Protein AF-A0A7W1A0T2-F1 (afdb_monomer_lite)

Radius of gyration: 32.18 Å; chains: 1; bounding box: 60×82×89 Å

Secondary structure (DSSP, 8-state):
---HHHHHHHHHHHHHHHHHSS-SSTT-SHHHHH-SSPPPPPPPTT-SS-HHHHHHHHHHT-SSTTTS-SSHHHHHHHHSPPPP---HHHHHHHHHHHHHHHHHHHHHHT-PPPPPPPPPPPPTT--HHHHHHHHHHHHHHHHHHHHHHHHHHHHHHS-HHHHHHHHHHHHHHHHHHHHHHHHHHHHSPPHHHHHHH------PPPPHHHHHHHHHHH-----HHHHHHHHTSB-TTS-B--EEEEEEEEEE-TTS-EEEEEEES-S-HHHHHHHHHHHHT------SEEEEEEEEEEEETTEEEEEEEEEEEEE---------

Structure (mmCIF, N/CA/C/O backbone):
data_AF-A0A7W1A0T2-F1
#
_entry.id   AF-A0A7W1A0T2-F1
#
loop_
_atom_site.group_PDB
_atom_site.id
_atom_site.type_symbol
_atom_site.label_atom_id
_atom_site.label_alt_id
_atom_site.label_comp_id
_atom_site.label_asym_id
_atom_site.label_entity_id
_atom_site.label_seq_id
_atom_site.pdbx_PDB_ins_code
_atom_site.Cartn_x
_atom_site.Cartn_y
_atom_site.Cartn_z
_atom_site.occupancy
_atom_site.B_iso_or_equiv
_atom_site.auth_seq_id
_atom_site.auth_comp_id
_atom_site.auth_asym_id
_atom_site.auth_atom_id
_atom_site.pdbx_PDB_model_num
ATOM 1 N N . ASP A 1 1 ? 2.985 1.856 -33.221 1.00 39.50 1 ASP A N 1
ATOM 2 C CA . ASP A 1 1 ? 1.978 0.954 -32.636 1.00 39.50 1 ASP A CA 1
ATOM 3 C C . ASP A 1 1 ? 2.525 0.076 -31.531 1.00 39.50 1 ASP A C 1
ATOM 5 O O . ASP A 1 1 ? 3.206 -0.927 -31.764 1.00 39.50 1 ASP A O 1
ATOM 9 N N . ILE A 1 2 ? 2.243 0.524 -30.308 1.00 50.06 2 ILE A N 1
ATOM 10 C CA . ILE A 1 2 ? 2.236 -0.291 -29.095 1.00 50.06 2 ILE A CA 1
ATOM 11 C C . ILE A 1 2 ? 0.914 -1.065 -29.175 1.00 50.06 2 ILE A C 1
ATOM 13 O O . ILE A 1 2 ? -0.151 -0.501 -28.968 1.00 50.06 2 ILE A O 1
ATOM 17 N N . ASP A 1 3 ? 0.992 -2.300 -29.660 1.00 65.81 3 ASP A N 1
ATOM 18 C CA . ASP A 1 3 ? -0.154 -3.164 -29.973 1.00 65.81 3 ASP A CA 1
ATOM 19 C C . ASP A 1 3 ? -0.346 -4.191 -28.840 1.00 65.81 3 ASP A C 1
ATOM 21 O O . ASP A 1 3 ? 0.621 -4.520 -28.154 1.00 65.81 3 ASP A O 1
ATOM 25 N N . ALA A 1 4 ? -1.541 -4.763 -28.677 1.00 72.88 4 ALA A N 1
ATOM 26 C CA . ALA A 1 4 ? -1.884 -5.759 -27.647 1.00 72.88 4 ALA A CA 1
ATOM 27 C C . ALA A 1 4 ? -0.938 -6.984 -27.632 1.00 72.88 4 ALA A C 1
ATOM 29 O O . ALA A 1 4 ? -0.778 -7.679 -26.627 1.00 72.88 4 ALA A O 1
ATOM 30 N N . ARG A 1 5 ? -0.257 -7.241 -28.756 1.00 80.88 5 ARG A N 1
ATOM 31 C CA . ARG A 1 5 ? 0.787 -8.270 -28.891 1.00 80.88 5 ARG A CA 1
ATOM 32 C C . ARG A 1 5 ? 2.086 -7.932 -28.148 1.00 80.88 5 ARG A C 1
ATOM 34 O O . ARG A 1 5 ? 2.871 -8.840 -27.876 1.00 80.88 5 ARG A O 1
ATOM 41 N N . ALA A 1 6 ? 2.360 -6.656 -27.871 1.00 82.12 6 ALA A N 1
ATOM 42 C CA . ALA A 1 6 ? 3.475 -6.215 -27.033 1.00 82.12 6 ALA A CA 1
ATOM 43 C C . ALA A 1 6 ? 3.180 -6.492 -25.552 1.00 82.12 6 ALA A C 1
ATOM 45 O O . ALA A 1 6 ? 4.017 -7.096 -24.886 1.00 82.12 6 ALA A O 1
ATOM 46 N N . ASP A 1 7 ? 1.965 -6.185 -25.090 1.00 86.81 7 ASP A N 1
ATOM 47 C CA . ASP A 1 7 ? 1.514 -6.505 -23.727 1.00 86.81 7 ASP A CA 1
ATOM 48 C C . ASP A 1 7 ? 1.526 -8.013 -23.470 1.00 86.81 7 ASP A C 1
ATOM 50 O O . ASP A 1 7 ? 1.955 -8.472 -22.414 1.00 86.81 7 ASP A O 1
ATOM 54 N N . GLN A 1 8 ? 1.146 -8.807 -24.474 1.00 90.19 8 GLN A N 1
ATOM 55 C CA . GLN A 1 8 ? 1.258 -10.262 -24.425 1.00 90.19 8 GLN A CA 1
ATOM 56 C C . GLN A 1 8 ? 2.684 -10.756 -24.165 1.00 90.19 8 GLN A C 1
ATOM 58 O O . GLN A 1 8 ? 2.873 -11.713 -23.414 1.00 90.19 8 GLN A O 1
ATOM 63 N N . PHE A 1 9 ? 3.679 -10.127 -24.788 1.00 89.56 9 PHE A N 1
ATOM 64 C CA . PHE A 1 9 ? 5.073 -10.507 -24.595 1.00 89.56 9 PHE A CA 1
ATOM 65 C C . PHE A 1 9 ? 5.525 -10.189 -23.172 1.00 89.56 9 PHE A C 1
ATOM 67 O O . PHE A 1 9 ? 6.042 -11.071 -22.494 1.00 89.56 9 PHE A O 1
ATOM 74 N N . SER A 1 10 ? 5.258 -8.969 -22.696 1.00 89.12 10 SER A N 1
ATOM 75 C CA . SER A 1 10 ? 5.584 -8.549 -21.327 1.00 89.12 10 SER A CA 1
ATOM 76 C C . SER A 1 10 ? 4.909 -9.440 -20.279 1.00 89.12 10 SER A C 1
ATOM 78 O O . SER A 1 10 ? 5.547 -9.851 -19.313 1.00 89.12 10 SER A O 1
ATOM 80 N N . PHE A 1 11 ? 3.646 -9.815 -20.506 1.00 91.69 11 PHE A N 1
ATOM 81 C CA . PHE A 1 11 ? 2.925 -10.758 -19.654 1.00 91.69 11 PHE A CA 1
ATOM 82 C C . PHE A 1 11 ? 3.590 -12.142 -19.625 1.00 91.69 11 PHE A C 1
ATOM 84 O O . PHE A 1 11 ? 3.787 -12.704 -18.551 1.00 91.69 11 PHE A O 1
ATOM 91 N N . CYS A 1 12 ? 3.980 -12.689 -20.783 1.00 92.81 12 CYS A N 1
ATOM 92 C CA . CYS A 1 12 ? 4.637 -13.997 -20.838 1.00 92.81 12 CYS A CA 1
ATOM 93 C C . CYS A 1 12 ? 6.039 -13.980 -20.219 1.00 92.81 12 CYS A C 1
ATOM 95 O O . CYS A 1 12 ? 6.441 -14.990 -19.652 1.00 92.81 12 CYS A O 1
ATOM 97 N N . VAL A 1 13 ? 6.762 -12.855 -20.288 1.00 91.56 13 VAL A N 1
ATOM 98 C CA . VAL A 1 13 ? 8.053 -12.686 -19.600 1.00 91.56 13 VAL A CA 1
ATOM 99 C C . VAL A 1 13 ? 7.859 -12.764 -18.088 1.00 91.56 13 VAL A C 1
ATOM 101 O O . VAL A 1 13 ? 8.486 -13.599 -17.439 1.00 91.56 13 VAL A O 1
ATOM 104 N N . ALA A 1 14 ? 6.932 -11.967 -17.548 1.00 91.56 14 ALA A N 1
ATOM 105 C CA . ALA A 1 14 ? 6.634 -11.956 -16.118 1.00 91.56 14 ALA A CA 1
ATOM 106 C C . ALA A 1 14 ? 6.127 -13.321 -15.622 1.00 91.56 14 ALA A C 1
ATOM 108 O O . ALA A 1 14 ? 6.538 -13.799 -14.566 1.00 91.56 14 ALA A O 1
ATOM 109 N N . LEU A 1 15 ? 5.260 -13.982 -16.399 1.00 92.69 15 LEU A N 1
ATOM 110 C CA . LEU A 1 15 ? 4.732 -15.299 -16.047 1.00 92.69 15 LEU A CA 1
ATOM 111 C C . LEU A 1 15 ? 5.806 -16.395 -16.112 1.00 92.69 15 LEU A C 1
ATOM 113 O O . LEU A 1 15 ? 5.817 -17.280 -15.261 1.00 92.69 15 LEU A O 1
ATOM 117 N N . TYR A 1 16 ? 6.715 -16.342 -17.089 1.00 92.19 16 TYR A N 1
ATOM 118 C CA . TYR A 1 16 ? 7.851 -17.262 -17.159 1.00 92.19 16 TYR A CA 1
ATOM 119 C C . TYR A 1 16 ? 8.733 -17.123 -15.912 1.00 92.19 16 TYR A C 1
ATOM 121 O O . TYR A 1 16 ? 9.041 -18.119 -15.261 1.00 92.19 16 TYR A O 1
ATOM 129 N N . GLU A 1 17 ? 9.090 -15.894 -15.540 1.00 90.19 17 GLU A N 1
ATOM 130 C CA . GLU A 1 17 ? 9.929 -15.633 -14.369 1.00 90.19 17 GLU A CA 1
ATOM 131 C C . GLU A 1 17 ? 9.253 -16.085 -13.068 1.00 90.19 17 GLU A C 1
ATOM 133 O O . GLU A 1 17 ? 9.885 -16.743 -12.244 1.00 90.19 17 GLU A O 1
ATOM 138 N N . ALA A 1 18 ? 7.948 -15.844 -12.922 1.00 88.88 18 ALA A N 1
ATOM 139 C CA . ALA A 1 18 ? 7.181 -16.299 -11.765 1.00 88.88 18 ALA A CA 1
ATOM 140 C C . ALA A 1 18 ? 7.114 -17.834 -11.643 1.00 88.88 18 ALA A C 1
ATOM 142 O O . ALA A 1 18 ? 7.103 -18.365 -10.533 1.00 88.88 18 ALA A O 1
ATOM 143 N N . LEU A 1 19 ? 7.053 -18.556 -12.768 1.00 88.75 19 LEU A N 1
ATOM 144 C CA . LEU A 1 19 ? 6.914 -20.016 -12.775 1.00 88.75 19 LEU A CA 1
ATOM 145 C C . LEU A 1 19 ? 8.248 -20.762 -12.692 1.00 88.75 19 LEU A C 1
ATOM 147 O O . LEU A 1 19 ? 8.304 -21.833 -12.086 1.00 88.75 19 LEU A O 1
ATOM 151 N N . TYR A 1 20 ? 9.300 -20.227 -13.309 1.00 87.19 20 TYR A N 1
ATOM 152 C CA . TYR A 1 20 ? 10.593 -20.904 -13.447 1.00 87.19 20 TYR A CA 1
ATOM 153 C C . TYR A 1 20 ? 11.726 -20.223 -12.668 1.00 87.19 20 TYR A C 1
ATOM 155 O O . TYR A 1 20 ? 12.851 -20.722 -12.677 1.00 87.19 20 TYR A O 1
ATOM 163 N N . GLY A 1 21 ? 11.461 -19.092 -12.004 1.00 86.62 21 GLY A N 1
ATOM 164 C CA . GLY A 1 21 ? 12.423 -18.375 -11.158 1.00 86.62 21 GLY A CA 1
ATOM 165 C C . GLY A 1 21 ? 13.624 -17.796 -11.909 1.00 86.62 21 GLY A C 1
ATOM 166 O O . GLY A 1 21 ? 14.628 -17.450 -11.293 1.00 86.62 21 GLY A O 1
ATOM 167 N N . THR A 1 22 ? 13.559 -17.739 -13.240 1.00 85.50 22 THR A N 1
ATOM 168 C CA . THR A 1 22 ? 14.640 -17.274 -14.115 1.00 85.50 22 THR A CA 1
ATOM 169 C C . THR A 1 22 ? 14.066 -16.421 -15.235 1.00 85.50 22 THR A C 1
ATOM 171 O O . THR A 1 22 ? 12.956 -16.666 -15.705 1.00 85.50 22 THR A O 1
ATOM 174 N N . HIS A 1 23 ? 14.818 -15.413 -15.677 1.00 86.94 23 HIS A N 1
ATOM 175 C CA . HIS A 1 23 ? 14.381 -14.551 -16.770 1.00 86.94 23 HIS A CA 1
ATOM 176 C C . HIS A 1 23 ? 14.503 -15.287 -18.122 1.00 86.94 23 HIS A C 1
ATOM 178 O O . HIS A 1 23 ? 15.549 -15.884 -18.388 1.00 86.94 23 HIS A O 1
ATOM 184 N N . PRO A 1 24 ? 13.487 -15.236 -19.008 1.00 86.12 24 PRO A N 1
ATOM 185 C CA . PRO A 1 24 ? 13.491 -15.999 -20.259 1.00 86.12 24 PRO A CA 1
ATOM 186 C C . PRO A 1 24 ? 14.478 -15.481 -21.309 1.00 86.12 24 PRO A C 1
ATOM 188 O O . PRO A 1 24 ? 14.776 -16.198 -22.256 1.00 86.12 24 PRO A O 1
ATOM 191 N N . LEU A 1 25 ? 14.976 -14.247 -21.195 1.00 84.69 25 LEU A N 1
ATOM 192 C CA . LEU A 1 25 ? 15.974 -13.686 -22.115 1.00 84.69 25 LEU A CA 1
ATOM 193 C C . LEU A 1 25 ? 17.329 -13.539 -21.426 1.00 84.69 25 LEU A C 1
ATOM 195 O O . LEU A 1 25 ? 17.406 -13.054 -20.292 1.00 84.69 25 LEU A O 1
ATOM 199 N N . VAL A 1 26 ? 18.394 -13.885 -22.148 1.00 73.00 26 VAL A N 1
ATOM 200 C CA . VAL A 1 26 ? 19.778 -13.719 -21.693 1.00 73.00 26 VAL A CA 1
ATOM 201 C C . VAL A 1 26 ? 20.075 -12.233 -21.478 1.00 73.00 26 VAL A C 1
ATOM 203 O O . VAL A 1 26 ? 19.851 -11.418 -22.364 1.00 73.00 26 VAL A O 1
ATOM 206 N N . GLY A 1 27 ? 20.597 -11.879 -20.302 1.00 67.56 27 GLY A N 1
ATOM 207 C CA . GLY A 1 27 ? 21.071 -10.523 -20.012 1.00 67.56 27 GLY A CA 1
ATOM 208 C C . GLY A 1 27 ? 20.063 -9.569 -19.366 1.00 67.56 27 GLY A C 1
ATOM 209 O O . GLY A 1 27 ? 20.418 -8.404 -19.241 1.00 67.56 27 GLY A O 1
ATOM 210 N N . ASN A 1 28 ? 18.864 -10.033 -18.967 1.00 64.31 28 ASN A N 1
ATOM 211 C CA . ASN A 1 28 ? 17.851 -9.371 -18.104 1.00 64.31 28 ASN A CA 1
ATOM 212 C C . ASN A 1 28 ? 17.780 -7.824 -18.172 1.00 64.31 28 ASN A C 1
ATOM 214 O O . ASN A 1 28 ? 17.695 -7.135 -17.157 1.00 64.31 28 ASN A O 1
ATOM 218 N N . THR A 1 29 ? 17.889 -7.258 -19.371 1.00 62.59 29 THR A N 1
ATOM 219 C CA . THR A 1 29 ? 17.978 -5.812 -19.596 1.00 62.59 29 THR A CA 1
ATOM 220 C C . THR A 1 29 ? 17.058 -5.417 -20.738 1.00 62.59 29 THR A C 1
ATOM 222 O O . THR A 1 29 ? 16.782 -6.204 -21.646 1.00 62.59 29 THR A O 1
ATOM 225 N N . SER A 1 30 ? 16.626 -4.158 -20.741 1.00 60.91 30 SER A N 1
ATOM 226 C CA . SER A 1 30 ? 15.882 -3.560 -21.856 1.00 60.91 30 SER A CA 1
ATOM 227 C C . SER A 1 30 ? 16.618 -3.716 -23.196 1.00 60.91 30 SER A C 1
ATOM 229 O O . SER A 1 30 ? 15.984 -3.903 -24.231 1.00 60.91 30 SER A O 1
ATOM 231 N N . VAL A 1 31 ? 17.955 -3.742 -23.176 1.00 61.41 31 VAL A N 1
ATOM 232 C CA . VAL A 1 31 ? 18.803 -4.005 -24.348 1.00 61.41 31 VAL A CA 1
ATOM 233 C C . VAL A 1 31 ? 18.625 -5.436 -24.870 1.00 61.41 31 VAL A C 1
ATOM 235 O O . VAL A 1 31 ? 18.451 -5.618 -26.074 1.00 61.41 31 VAL A O 1
ATOM 238 N N . ALA A 1 32 ? 18.566 -6.440 -23.990 1.00 62.62 32 ALA A N 1
ATOM 239 C CA . ALA A 1 32 ? 18.297 -7.828 -24.378 1.00 62.62 32 ALA A CA 1
ATOM 240 C C . ALA A 1 32 ? 16.895 -8.019 -24.990 1.00 62.62 32 ALA A C 1
ATOM 242 O O . ALA A 1 32 ? 16.699 -8.863 -25.858 1.00 62.62 32 ALA A O 1
ATOM 243 N N . MET A 1 33 ? 15.912 -7.203 -24.590 1.00 64.25 33 MET A N 1
ATOM 244 C CA . MET A 1 33 ? 14.573 -7.201 -25.202 1.00 64.25 33 MET A CA 1
ATOM 245 C C . MET A 1 33 ? 14.559 -6.541 -26.595 1.00 64.25 33 MET A C 1
ATOM 247 O O . MET A 1 33 ? 13.719 -6.870 -27.448 1.00 64.25 33 MET A O 1
ATOM 251 N N . LEU A 1 34 ? 15.477 -5.601 -26.840 1.00 63.56 34 LEU A N 1
ATOM 252 C CA . LEU A 1 34 ? 15.646 -4.907 -28.120 1.00 63.56 34 LEU A CA 1
ATOM 253 C C . LEU A 1 34 ? 16.457 -5.730 -29.124 1.00 63.56 34 LEU A C 1
ATOM 255 O O . LEU A 1 34 ? 16.178 -5.657 -30.325 1.00 63.56 34 LEU A O 1
ATOM 259 N N . ASP A 1 35 ? 17.374 -6.568 -28.646 1.00 66.44 35 ASP A N 1
ATOM 260 C CA . ASP A 1 35 ? 18.090 -7.521 -29.483 1.00 66.44 35 ASP A CA 1
ATOM 261 C C . ASP A 1 35 ? 17.104 -8.506 -30.137 1.00 66.44 35 ASP A C 1
ATOM 263 O O . ASP A 1 35 ? 16.318 -9.198 -29.491 1.00 66.44 35 ASP A O 1
ATOM 267 N N . LYS A 1 36 ? 17.065 -8.506 -31.474 1.00 64.81 36 LYS A N 1
ATOM 268 C CA . LYS A 1 36 ? 16.170 -9.366 -32.261 1.00 64.81 36 LYS A CA 1
ATOM 269 C C . LYS A 1 36 ? 16.741 -10.765 -32.493 1.00 64.81 36 LYS A C 1
ATOM 271 O O . LYS A 1 36 ? 16.012 -11.591 -33.036 1.00 64.81 36 LYS A O 1
ATOM 276 N N . SER A 1 37 ? 17.997 -11.008 -32.128 1.00 66.00 37 SER A N 1
ATOM 277 C CA . SER A 1 37 ? 18.718 -12.236 -32.467 1.00 66.00 37 SER A CA 1
ATOM 278 C C . SER A 1 37 ? 18.667 -13.319 -31.386 1.00 66.00 37 SER A C 1
ATOM 280 O O . SER A 1 37 ? 18.869 -14.491 -31.699 1.00 66.00 37 SER A O 1
ATOM 282 N N . THR A 1 38 ? 18.333 -12.960 -30.144 1.00 69.81 38 THR A N 1
ATOM 283 C CA . THR A 1 38 ? 18.381 -13.882 -29.002 1.00 69.81 38 THR A CA 1
ATOM 284 C C . THR A 1 38 ? 17.006 -14.527 -28.732 1.00 69.81 38 THR A C 1
ATOM 286 O O . THR A 1 38 ? 16.053 -13.807 -28.417 1.00 69.81 38 THR A O 1
ATOM 289 N N . PRO A 1 39 ? 16.854 -15.864 -28.858 1.00 79.06 39 PRO A N 1
ATOM 290 C CA . PRO A 1 39 ? 15.608 -16.562 -28.533 1.00 79.06 39 PRO A CA 1
ATOM 291 C C . PRO A 1 39 ? 15.396 -16.696 -27.017 1.00 79.06 39 PRO A C 1
ATOM 293 O O . PRO A 1 39 ? 16.339 -16.595 -26.231 1.00 79.06 39 PRO A O 1
ATOM 296 N N . ALA A 1 40 ? 14.151 -16.963 -26.612 1.00 84.25 40 ALA A N 1
ATOM 297 C CA . ALA A 1 40 ? 13.835 -17.262 -25.219 1.00 84.25 40 ALA A CA 1
ATOM 298 C C . ALA A 1 40 ? 14.439 -18.607 -24.783 1.00 84.25 40 ALA A C 1
ATOM 300 O O . ALA A 1 40 ? 14.424 -19.586 -25.533 1.00 84.25 40 ALA A O 1
ATOM 301 N N . ILE A 1 41 ? 14.940 -18.646 -23.551 1.00 86.50 41 ILE A N 1
ATOM 302 C CA . ILE A 1 41 ? 15.457 -19.841 -22.893 1.00 86.50 41 ILE A CA 1
ATOM 303 C C . ILE A 1 41 ? 14.286 -20.817 -22.691 1.00 86.50 41 ILE A C 1
ATOM 305 O O . ILE A 1 41 ? 13.224 -20.401 -22.220 1.00 86.50 41 ILE A O 1
ATOM 309 N N . PRO A 1 42 ? 14.435 -22.098 -23.068 1.00 84.88 42 PRO A N 1
ATOM 310 C CA . PRO A 1 42 ? 13.391 -23.084 -22.846 1.00 84.88 42 PRO A CA 1
ATOM 311 C C . PRO A 1 42 ? 13.210 -23.377 -21.345 1.00 84.88 42 PRO A C 1
ATOM 313 O O . PRO A 1 42 ? 14.188 -23.339 -20.592 1.00 84.88 42 PRO A O 1
ATOM 316 N N . PRO A 1 43 ? 11.984 -23.723 -20.907 1.00 83.94 43 PRO A N 1
ATOM 317 C CA . PRO A 1 43 ? 11.723 -24.111 -19.527 1.00 83.94 43 PRO A CA 1
ATOM 318 C C . PRO A 1 43 ? 12.590 -25.300 -19.081 1.00 83.94 43 PRO A C 1
ATOM 320 O O . PRO A 1 43 ? 12.828 -26.198 -19.889 1.00 83.94 43 PRO A O 1
ATOM 323 N N . PRO A 1 44 ? 12.994 -25.377 -17.800 1.00 81.62 44 PRO A N 1
ATOM 324 C CA . PRO A 1 44 ? 13.694 -26.543 -17.266 1.00 81.62 44 PRO A CA 1
ATOM 325 C C . PRO A 1 44 ? 12.842 -27.822 -17.333 1.00 81.62 44 PRO A C 1
ATOM 327 O O . PRO A 1 44 ? 11.664 -27.809 -16.955 1.00 81.62 44 PRO A O 1
ATOM 330 N N . ASP A 1 45 ? 13.465 -28.942 -17.716 1.00 70.19 45 ASP A N 1
ATOM 331 C CA . ASP A 1 45 ? 12.798 -30.240 -17.934 1.00 70.19 45 ASP A CA 1
ATOM 332 C C . ASP A 1 45 ? 12.077 -30.793 -16.686 1.00 70.19 45 ASP A C 1
ATOM 334 O O . ASP A 1 45 ? 11.118 -31.555 -16.799 1.00 70.19 45 ASP A O 1
ATOM 338 N N . SER A 1 46 ? 12.502 -30.403 -15.479 1.00 69.19 46 SER A N 1
ATOM 339 C CA . SER A 1 46 ? 12.014 -30.946 -14.202 1.00 69.19 46 SER A CA 1
ATOM 340 C C . SER A 1 46 ? 11.038 -30.027 -13.450 1.00 69.19 46 SER A C 1
ATOM 342 O O . SER A 1 46 ? 11.111 -29.913 -12.224 1.00 69.19 46 SER A O 1
ATOM 344 N N . THR A 1 47 ? 10.128 -29.349 -14.152 1.00 77.44 47 THR A N 1
ATOM 345 C CA . THR A 1 47 ? 9.181 -28.413 -13.517 1.00 77.44 47 THR A CA 1
ATOM 346 C C . THR A 1 47 ? 7.837 -29.075 -13.178 1.00 77.44 47 THR A C 1
ATOM 348 O O . THR A 1 47 ? 7.310 -29.881 -13.937 1.00 77.44 47 THR A O 1
ATOM 351 N N . LYS A 1 48 ? 7.218 -28.676 -12.055 1.00 81.56 48 LYS A N 1
ATOM 352 C CA . LYS A 1 48 ? 5.829 -29.042 -11.683 1.00 81.56 48 LYS A CA 1
ATOM 353 C C . LYS A 1 48 ? 4.753 -28.395 -12.577 1.00 81.56 48 LYS A C 1
ATOM 355 O O . LYS A 1 48 ? 3.564 -28.622 -12.370 1.00 81.56 48 LYS A O 1
ATOM 360 N N . VAL A 1 49 ? 5.158 -27.562 -13.532 1.00 83.31 49 VAL A N 1
ATOM 361 C CA . VAL A 1 49 ? 4.277 -26.820 -14.434 1.00 83.31 49 VAL A CA 1
ATOM 362 C C . VAL A 1 49 ? 3.880 -27.735 -15.595 1.00 83.31 49 VAL A C 1
ATOM 364 O O . VAL A 1 49 ? 4.757 -28.287 -16.260 1.00 83.31 49 VAL A O 1
ATOM 367 N N . PRO A 1 50 ? 2.575 -27.902 -15.874 1.00 85.00 50 PRO A N 1
ATOM 368 C CA . PRO A 1 50 ? 2.107 -28.658 -17.029 1.00 85.00 50 PRO A CA 1
ATOM 369 C C . PRO A 1 50 ? 2.746 -28.195 -18.344 1.00 85.00 50 PRO A C 1
ATOM 371 O O . PRO A 1 50 ? 2.789 -27.002 -18.647 1.00 85.00 50 PRO A O 1
ATOM 374 N N . ALA A 1 51 ? 3.153 -29.149 -19.186 1.00 82.69 51 ALA A N 1
ATOM 375 C CA . ALA A 1 51 ? 3.793 -28.859 -20.472 1.00 82.69 51 ALA A CA 1
ATOM 376 C C . ALA A 1 51 ? 2.929 -27.995 -21.415 1.00 82.69 51 ALA A C 1
ATOM 378 O O . ALA A 1 51 ? 3.466 -27.282 -22.260 1.00 82.69 51 ALA A O 1
ATOM 379 N N . SER A 1 52 ? 1.596 -28.031 -21.285 1.00 83.06 52 SER A N 1
ATOM 380 C CA . SER A 1 52 ? 0.689 -27.152 -22.039 1.00 83.06 52 SER A CA 1
ATOM 381 C C . SER A 1 52 ? 0.912 -25.675 -21.712 1.00 83.06 52 SER A C 1
ATOM 383 O O . SER A 1 52 ? 1.030 -24.866 -22.628 1.00 83.06 52 SER A O 1
ATOM 385 N N . ILE A 1 53 ? 1.061 -25.349 -20.426 1.00 88.19 53 ILE A N 1
ATOM 386 C CA . ILE A 1 53 ? 1.312 -23.990 -19.938 1.00 88.19 53 ILE A CA 1
ATOM 387 C C . ILE A 1 53 ? 2.684 -23.514 -20.418 1.00 88.19 53 ILE A C 1
ATOM 389 O O . ILE A 1 53 ? 2.795 -22.427 -20.980 1.00 88.19 53 ILE A O 1
ATOM 393 N N . GLY A 1 54 ? 3.715 -24.360 -20.299 1.00 88.94 54 GLY A N 1
ATOM 394 C CA . GLY A 1 54 ? 5.049 -24.055 -20.823 1.00 88.94 54 GLY A CA 1
ATOM 395 C C . GLY A 1 54 ? 5.037 -23.729 -22.321 1.00 88.94 54 GLY A C 1
ATOM 396 O O . GLY A 1 54 ? 5.589 -22.713 -22.734 1.00 88.94 54 GLY A O 1
ATOM 397 N N . ARG A 1 55 ? 4.333 -24.523 -23.140 1.00 88.62 55 ARG A N 1
ATOM 398 C CA . ARG A 1 55 ? 4.193 -24.254 -24.585 1.00 88.62 55 ARG A CA 1
ATOM 399 C C . ARG A 1 55 ? 3.453 -22.951 -24.883 1.00 88.62 55 ARG A C 1
ATOM 401 O O . ARG A 1 55 ? 3.860 -22.225 -25.789 1.00 88.62 55 ARG A O 1
ATOM 408 N N . ALA A 1 56 ? 2.386 -22.652 -24.144 1.00 91.19 56 ALA A N 1
ATOM 409 C CA . ALA A 1 56 ? 1.623 -21.418 -24.317 1.00 91.19 56 ALA A CA 1
ATOM 410 C C . ALA A 1 56 ? 2.487 -20.180 -24.032 1.00 91.19 56 ALA A C 1
ATOM 412 O O . ALA A 1 56 ? 2.498 -19.239 -24.827 1.00 91.19 56 ALA A O 1
ATOM 413 N N . ILE A 1 57 ? 3.276 -20.225 -22.954 1.00 92.69 57 ILE A N 1
ATOM 414 C CA . ILE A 1 57 ? 4.222 -19.164 -22.584 1.00 92.69 57 ILE A CA 1
ATOM 415 C C . ILE A 1 57 ? 5.291 -18.999 -23.666 1.00 92.69 57 ILE A C 1
ATOM 417 O O . ILE A 1 57 ? 5.498 -17.887 -24.148 1.00 92.69 57 ILE A O 1
ATOM 421 N N . MET A 1 58 ? 5.912 -20.092 -24.121 1.00 92.81 58 MET A N 1
ATOM 422 C CA . MET A 1 58 ? 6.942 -20.030 -25.167 1.00 92.81 58 MET A CA 1
ATOM 423 C C . MET A 1 58 ? 6.410 -19.451 -26.483 1.00 92.81 58 MET A C 1
ATOM 425 O O . MET A 1 58 ? 7.092 -18.657 -27.125 1.00 92.81 58 MET A O 1
ATOM 429 N N . ARG A 1 59 ? 5.163 -19.761 -26.858 1.00 92.06 59 ARG A N 1
ATOM 430 C CA . ARG A 1 59 ? 4.507 -19.143 -28.021 1.00 92.06 59 ARG A CA 1
ATOM 431 C C . ARG A 1 59 ? 4.230 -17.650 -27.819 1.00 92.06 59 ARG A C 1
ATOM 433 O O . ARG A 1 59 ? 4.328 -16.876 -28.768 1.00 92.06 59 ARG A O 1
ATOM 440 N N . GLY A 1 60 ? 3.867 -17.226 -26.610 1.00 91.06 60 GLY A N 1
ATOM 441 C CA . GLY A 1 60 ? 3.696 -15.808 -26.284 1.00 91.06 60 GLY A CA 1
ATOM 442 C C . GLY A 1 60 ? 5.013 -15.017 -26.283 1.00 91.06 60 GLY A C 1
ATOM 443 O O . GLY A 1 60 ? 5.013 -13.827 -26.601 1.00 91.06 60 GLY A O 1
ATOM 444 N N . LEU A 1 61 ? 6.133 -15.699 -26.019 1.00 91.00 61 LEU A N 1
ATOM 445 C CA . LEU A 1 61 ? 7.502 -15.172 -26.094 1.00 91.00 61 LEU A CA 1
ATOM 446 C C . LEU A 1 61 ? 8.103 -15.177 -27.510 1.00 91.00 61 LEU A C 1
ATOM 448 O O . LEU A 1 61 ? 9.239 -14.742 -27.697 1.00 91.00 61 LEU A O 1
ATOM 452 N N . GLU A 1 62 ? 7.360 -15.623 -28.524 1.00 90.19 62 GLU A N 1
ATOM 453 C CA . GLU A 1 62 ? 7.848 -15.676 -29.902 1.00 90.19 62 GLU A CA 1
ATOM 454 C C . GLU A 1 62 ? 8.251 -14.280 -30.410 1.00 90.19 62 GLU A C 1
ATOM 456 O O . GLU A 1 62 ? 7.571 -13.277 -30.154 1.00 90.19 62 GLU A O 1
ATOM 461 N N . ARG A 1 63 ? 9.374 -14.171 -31.132 1.00 83.56 63 ARG A N 1
ATOM 462 C CA . ARG A 1 63 ? 9.892 -12.853 -31.545 1.00 83.56 63 ARG A CA 1
ATOM 463 C C . ARG A 1 63 ? 9.020 -12.227 -32.624 1.00 83.56 63 ARG A C 1
ATOM 465 O O . ARG A 1 63 ? 8.764 -11.020 -32.600 1.00 83.56 63 ARG A O 1
ATOM 472 N N . ASP A 1 64 ? 8.554 -13.058 -33.546 1.00 84.38 64 ASP A N 1
ATOM 473 C CA . ASP A 1 64 ? 7.603 -12.665 -34.570 1.00 84.38 64 ASP A CA 1
ATOM 474 C C . ASP A 1 64 ? 6.220 -12.452 -33.943 1.00 84.38 64 ASP A C 1
ATOM 476 O O . ASP A 1 64 ? 5.553 -13.392 -33.503 1.00 84.38 64 ASP A O 1
ATOM 480 N N . ARG A 1 65 ? 5.771 -11.190 -33.926 1.00 84.94 65 ARG A N 1
ATOM 481 C CA . ARG A 1 65 ? 4.468 -10.801 -33.374 1.00 84.94 65 ARG A CA 1
ATOM 482 C C . ARG A 1 65 ? 3.324 -11.585 -34.015 1.00 84.94 65 ARG A C 1
ATOM 484 O O . ARG A 1 65 ? 2.341 -11.842 -33.327 1.00 84.94 65 ARG A O 1
ATOM 491 N N . SER A 1 66 ? 3.439 -11.965 -35.290 1.00 84.44 66 SER A N 1
ATOM 492 C CA . SER A 1 66 ? 2.389 -12.677 -36.028 1.00 84.44 66 SER A CA 1
ATOM 493 C C . SER A 1 66 ? 2.205 -14.127 -35.566 1.00 84.44 66 SER A C 1
ATOM 495 O O . SER A 1 66 ? 1.086 -14.635 -35.592 1.00 84.44 66 SER A O 1
ATOM 497 N N . LYS A 1 67 ? 3.272 -14.763 -35.065 1.00 87.62 67 LYS A N 1
ATOM 498 C CA . LYS A 1 67 ? 3.264 -16.145 -34.558 1.00 87.62 67 LYS A CA 1
ATOM 499 C C . LYS A 1 67 ? 2.716 -16.267 -33.130 1.00 87.62 67 LYS A C 1
ATOM 501 O O . LYS A 1 67 ? 2.330 -17.359 -32.696 1.00 87.62 67 LYS A O 1
ATOM 506 N N . ARG A 1 68 ? 2.637 -15.142 -32.410 1.00 91.19 68 ARG A N 1
ATOM 507 C CA . ARG A 1 68 ? 1.968 -15.052 -31.104 1.00 91.19 68 ARG A CA 1
ATOM 508 C C . ARG A 1 68 ? 0.458 -15.225 -31.244 1.00 91.19 68 ARG A C 1
ATOM 510 O O . ARG A 1 68 ? -0.083 -15.288 -32.353 1.00 91.19 68 ARG A O 1
ATOM 517 N N . PHE A 1 69 ? -0.249 -15.284 -30.118 1.00 89.25 69 PHE A N 1
ATOM 518 C CA . PHE A 1 69 ? -1.704 -15.364 -30.185 1.00 89.25 69 PHE A CA 1
ATOM 519 C C . PHE A 1 69 ? -2.286 -14.063 -30.744 1.00 89.25 69 PHE A C 1
ATOM 521 O O . PHE A 1 69 ? -1.807 -12.978 -30.417 1.00 89.25 69 PHE A O 1
ATOM 528 N N . PRO A 1 70 ? -3.331 -14.151 -31.576 1.00 84.12 70 PRO A N 1
ATOM 529 C CA . PRO A 1 70 ? -3.980 -12.973 -32.127 1.00 84.12 70 PRO A CA 1
ATOM 530 C C . PRO A 1 70 ? -4.679 -12.121 -31.066 1.00 84.12 70 PRO A C 1
ATOM 532 O O . PRO A 1 70 ? -4.855 -10.929 -31.290 1.00 84.12 70 PRO A O 1
ATOM 535 N N . MET A 1 71 ? -5.050 -12.705 -29.920 1.00 84.62 71 MET A N 1
ATOM 536 C CA . MET A 1 71 ? -5.687 -12.002 -28.804 1.00 84.62 71 MET A CA 1
ATOM 537 C C . MET A 1 71 ? -5.205 -12.549 -27.458 1.00 84.62 71 MET A C 1
ATOM 539 O O . MET A 1 71 ? -4.975 -13.752 -27.323 1.00 84.62 71 MET A O 1
ATOM 543 N N . MET A 1 72 ? -5.145 -11.686 -26.438 1.00 85.19 72 MET A N 1
ATOM 544 C CA . MET A 1 72 ? -4.787 -12.075 -25.066 1.00 85.19 72 MET A CA 1
ATOM 545 C C . MET A 1 72 ? -5.732 -13.149 -24.502 1.00 85.19 72 MET A C 1
ATOM 547 O O . MET A 1 72 ? -5.281 -14.096 -23.867 1.00 85.19 72 MET A O 1
ATOM 551 N N . ALA A 1 73 ? -7.034 -13.070 -24.801 1.00 83.62 73 ALA A N 1
ATOM 552 C CA . ALA A 1 73 ? -8.019 -14.056 -24.348 1.00 83.62 73 ALA A CA 1
ATOM 553 C C . ALA A 1 73 ? -7.684 -15.496 -24.784 1.00 83.62 73 ALA A C 1
ATOM 555 O O . ALA A 1 73 ? -7.907 -16.435 -24.024 1.00 83.62 73 ALA A O 1
ATOM 556 N N . GLN A 1 74 ? -7.095 -15.672 -25.973 1.00 85.12 74 GLN A N 1
ATOM 557 C CA . GLN A 1 74 ? -6.681 -16.992 -26.460 1.00 85.12 74 GLN A CA 1
ATOM 558 C C . GLN A 1 74 ? -5.437 -17.524 -25.741 1.00 85.12 74 GLN A C 1
ATOM 560 O O . GLN A 1 74 ? -5.300 -18.730 -25.562 1.00 85.12 74 GLN A O 1
ATOM 565 N N . LEU A 1 75 ? -4.538 -16.637 -25.304 1.00 88.94 75 LEU A N 1
ATOM 566 C CA . LEU A 1 75 ? -3.443 -17.039 -24.423 1.00 88.94 75 LEU A CA 1
ATOM 567 C C . LEU A 1 75 ? -4.000 -17.507 -23.073 1.00 88.94 75 LEU A C 1
ATOM 569 O O . LEU A 1 75 ? -3.617 -18.567 -22.590 1.00 88.94 75 LEU A O 1
ATOM 573 N N . MET A 1 76 ? -4.940 -16.758 -22.492 1.00 89.50 76 MET A N 1
ATOM 574 C CA . MET A 1 76 ? -5.539 -17.114 -21.202 1.00 89.50 76 MET A CA 1
ATOM 575 C C . MET A 1 76 ? -6.244 -18.472 -21.242 1.00 89.50 76 MET A C 1
ATOM 577 O O . MET A 1 76 ? -6.102 -19.244 -20.299 1.00 89.50 76 MET A O 1
ATOM 581 N N . SER A 1 77 ? -6.936 -18.815 -22.335 1.00 84.94 77 SER A N 1
ATOM 582 C CA . SER A 1 77 ? -7.573 -20.133 -22.467 1.00 84.94 77 SER A CA 1
ATOM 583 C C . SER A 1 77 ? -6.583 -21.301 -22.477 1.00 84.94 77 SER A C 1
ATOM 585 O O . SER A 1 77 ? -6.921 -22.375 -21.994 1.00 84.94 77 SER A O 1
ATOM 587 N N . GLU A 1 78 ? -5.364 -21.102 -22.984 1.00 86.94 78 GLU A N 1
ATOM 588 C CA . GLU A 1 78 ? -4.310 -22.132 -22.991 1.00 86.94 78 GLU A CA 1
ATOM 589 C C . GLU A 1 78 ? -3.595 -22.261 -21.635 1.00 86.94 78 GLU A C 1
ATOM 591 O O . GLU A 1 78 ? -3.003 -23.298 -21.328 1.00 86.94 78 GLU A O 1
ATOM 596 N N . LEU A 1 79 ? -3.643 -21.207 -20.813 1.00 86.69 79 LEU A N 1
ATOM 597 C CA . LEU A 1 79 ? -3.068 -21.195 -19.467 1.00 86.69 79 LEU A CA 1
ATOM 598 C C . LEU A 1 79 ? -3.978 -21.850 -18.423 1.00 86.69 79 LEU A C 1
ATOM 600 O O . LEU A 1 79 ? -3.518 -22.154 -17.323 1.00 86.69 79 LEU A O 1
ATOM 604 N N . ILE A 1 80 ? -5.249 -22.093 -18.755 1.00 83.00 80 ILE A N 1
ATOM 605 C CA . ILE A 1 80 ? -6.176 -22.811 -17.884 1.00 83.00 80 ILE A CA 1
ATOM 606 C C . ILE A 1 80 ? -5.864 -24.311 -17.990 1.00 83.00 80 ILE A C 1
ATOM 608 O O . ILE A 1 80 ? -6.047 -24.904 -19.057 1.00 83.00 80 ILE A O 1
ATOM 612 N N . PRO A 1 81 ? -5.397 -24.963 -16.908 1.00 67.44 81 PRO A N 1
ATOM 613 C CA . PRO A 1 81 ? -5.188 -26.400 -16.932 1.00 67.44 81 PRO A CA 1
ATOM 614 C C . PRO A 1 81 ? -6.530 -27.109 -17.183 1.00 67.44 81 PRO A C 1
ATOM 616 O O . PRO A 1 81 ? -7.557 -26.686 -16.646 1.00 67.44 81 PRO A O 1
ATOM 619 N N . PRO A 1 82 ? -6.554 -28.194 -17.980 1.00 61.84 82 PRO A N 1
ATOM 620 C CA . PRO A 1 82 ? -7.778 -28.954 -18.193 1.00 61.84 82 PRO A CA 1
ATOM 621 C C . PRO A 1 82 ? -8.330 -29.420 -16.844 1.00 61.84 82 PRO A C 1
ATOM 623 O O . PRO A 1 82 ? -7.577 -29.921 -16.004 1.00 61.84 82 PRO A O 1
ATOM 626 N N . ALA A 1 83 ? -9.641 -29.245 -16.642 1.00 59.22 83 ALA A N 1
ATOM 627 C CA . ALA A 1 83 ? -10.307 -29.622 -15.401 1.00 59.22 83 ALA A CA 1
ATOM 628 C C . ALA A 1 83 ? -9.945 -31.070 -15.019 1.00 59.22 83 ALA A C 1
ATOM 630 O O . ALA A 1 83 ? -9.922 -31.944 -15.900 1.00 59.22 83 ALA A O 1
ATOM 631 N N . PRO A 1 84 ? -9.654 -31.349 -13.733 1.00 53.44 84 PRO A N 1
ATOM 632 C CA . PRO A 1 84 ? -9.370 -32.705 -13.300 1.00 53.44 84 PRO A CA 1
ATOM 633 C C . PRO A 1 84 ? -10.563 -33.580 -13.679 1.00 53.44 84 PRO A C 1
ATOM 635 O O . PRO A 1 84 ? -11.702 -33.317 -13.290 1.00 53.44 84 PRO A O 1
ATOM 638 N N . ARG A 1 85 ? -10.312 -34.616 -14.483 1.00 52.78 85 ARG A N 1
ATOM 639 C CA . ARG A 1 85 ? -11.337 -35.607 -14.807 1.00 52.78 85 ARG A CA 1
ATOM 640 C C . ARG A 1 85 ? -11.681 -36.318 -13.505 1.00 52.78 85 ARG A C 1
ATOM 642 O O . ARG A 1 85 ? -10.898 -37.139 -13.028 1.00 52.78 85 ARG A O 1
ATOM 649 N N . PHE A 1 86 ? -12.823 -35.978 -12.913 1.00 44.12 86 PHE A N 1
ATOM 650 C CA . PHE A 1 86 ? -13.347 -36.693 -11.759 1.00 44.12 86 PHE A CA 1
ATOM 651 C C . PHE A 1 86 ? -13.544 -38.153 -12.161 1.00 44.12 86 PHE A C 1
ATOM 653 O O . PHE A 1 86 ? -14.439 -38.492 -12.933 1.00 44.12 86 PHE A O 1
ATOM 660 N N . THR A 1 87 ? -12.671 -39.030 -11.672 1.00 57.00 87 THR A N 1
ATOM 661 C CA . THR A 1 87 ? -12.924 -40.465 -11.766 1.00 57.00 87 THR A CA 1
ATOM 662 C C . THR A 1 87 ? -14.056 -40.800 -10.792 1.00 57.00 87 THR A C 1
ATOM 664 O O . THR A 1 87 ? -14.114 -40.217 -9.703 1.00 57.00 87 THR A O 1
ATOM 667 N N . PRO A 1 88 ? -14.951 -41.747 -11.123 1.00 55.41 88 PRO A N 1
ATOM 668 C CA . PRO A 1 88 ? -16.101 -42.089 -10.276 1.00 55.41 88 PRO A CA 1
ATOM 669 C C . PRO A 1 88 ? -15.701 -42.543 -8.859 1.00 55.41 88 PRO A C 1
ATOM 671 O O . PRO A 1 88 ? -16.513 -42.508 -7.940 1.00 55.41 88 PRO A O 1
ATOM 674 N N . ARG A 1 89 ? -14.426 -42.902 -8.649 1.00 54.38 89 ARG A N 1
ATOM 675 C CA . ARG A 1 89 ? -13.856 -43.252 -7.342 1.00 54.38 89 ARG A CA 1
ATOM 676 C C . ARG A 1 89 ? -13.696 -42.053 -6.397 1.00 54.38 89 ARG A C 1
ATOM 678 O O . ARG A 1 89 ? -13.818 -42.238 -5.195 1.00 54.38 89 ARG A O 1
ATOM 685 N N . VAL A 1 90 ? -13.467 -40.837 -6.902 1.00 57.00 90 VAL A N 1
ATOM 686 C CA . VAL A 1 90 ? -13.280 -39.628 -6.066 1.00 57.00 90 VAL A CA 1
ATOM 687 C C . VAL A 1 90 ? -14.620 -39.081 -5.557 1.00 57.00 90 VAL A C 1
ATOM 689 O O . VAL A 1 90 ? -14.703 -38.613 -4.424 1.00 57.00 90 VAL A O 1
ATOM 692 N N . ALA A 1 91 ? -15.693 -39.225 -6.341 1.00 54.25 91 ALA A N 1
ATOM 693 C CA . ALA A 1 91 ? -17.049 -38.853 -5.926 1.00 54.25 91 ALA A CA 1
ATOM 694 C C . ALA A 1 91 ? -17.557 -39.701 -4.740 1.00 54.25 91 ALA A C 1
ATOM 696 O O . ALA A 1 91 ? -18.247 -39.188 -3.861 1.00 54.25 91 ALA A O 1
ATOM 697 N N . ALA A 1 92 ? -17.157 -40.976 -4.669 1.00 55.38 92 ALA A N 1
ATOM 698 C CA . ALA A 1 92 ? -17.529 -41.871 -3.573 1.00 55.38 92 ALA A CA 1
ATOM 699 C C . ALA A 1 92 ? -16.916 -41.456 -2.218 1.00 55.38 92 ALA A C 1
ATOM 701 O O . ALA A 1 92 ? -17.574 -41.576 -1.187 1.00 55.38 92 ALA A O 1
ATOM 702 N N . PHE A 1 93 ? -15.695 -40.905 -2.208 1.00 53.69 93 PHE A N 1
ATOM 703 C CA . PHE A 1 93 ? -15.044 -40.433 -0.976 1.00 53.69 93 PHE A CA 1
ATOM 704 C C . PHE A 1 93 ? -15.652 -39.128 -0.435 1.00 53.69 93 PHE A C 1
ATOM 706 O O . PHE A 1 93 ? -15.741 -38.950 0.782 1.00 53.69 93 PHE A O 1
ATOM 713 N N . ALA A 1 94 ? -16.135 -38.242 -1.311 1.00 51.19 94 ALA A N 1
ATOM 714 C CA . ALA A 1 94 ? -16.782 -36.991 -0.904 1.00 51.19 94 ALA A CA 1
ATOM 715 C C . ALA A 1 94 ? -18.155 -37.215 -0.239 1.00 51.19 94 ALA A C 1
ATOM 717 O O . ALA A 1 94 ? -18.549 -36.462 0.648 1.00 51.19 94 ALA A O 1
ATOM 718 N N . ALA A 1 95 ? -18.872 -38.280 -0.614 1.00 54.47 95 ALA A N 1
ATOM 719 C CA . ALA A 1 95 ? -20.148 -38.623 0.012 1.00 54.47 95 ALA A CA 1
ATOM 720 C C . ALA A 1 95 ? -19.976 -39.121 1.462 1.00 54.47 95 ALA A C 1
ATOM 722 O O . ALA A 1 95 ? -20.802 -38.818 2.322 1.00 54.47 95 ALA A O 1
ATOM 723 N N . SER A 1 96 ? -18.883 -39.835 1.766 1.00 53.44 96 SER A N 1
ATOM 724 C CA . SER A 1 96 ? -18.647 -40.376 3.114 1.00 53.44 96 SER A CA 1
ATOM 725 C C . SER A 1 96 ? -18.315 -39.314 4.167 1.00 53.44 96 SER A C 1
ATOM 727 O O . SER A 1 96 ? -18.705 -39.458 5.324 1.00 53.44 96 SER A O 1
ATOM 729 N N . THR A 1 97 ? -17.651 -38.218 3.791 1.00 54.84 97 THR A N 1
ATOM 730 C CA . THR A 1 97 ? -17.296 -37.145 4.736 1.00 54.84 97 THR A CA 1
ATOM 731 C C . THR A 1 97 ? -18.508 -36.298 5.131 1.00 54.84 97 THR A C 1
ATOM 733 O O . THR A 1 97 ? -18.611 -35.876 6.282 1.00 54.84 97 THR A O 1
ATOM 736 N N . MET A 1 98 ? -19.476 -36.128 4.224 1.00 49.88 98 MET A N 1
ATOM 737 C CA . MET A 1 98 ? -20.724 -35.401 4.483 1.00 49.88 98 MET A CA 1
ATOM 738 C C . MET A 1 98 ? -21.599 -36.094 5.543 1.00 49.88 98 MET A C 1
ATOM 740 O O . MET A 1 98 ? -22.181 -35.435 6.403 1.00 49.88 98 MET A O 1
ATOM 744 N N . VAL A 1 99 ? -21.647 -37.432 5.534 1.00 60.66 99 VAL A N 1
ATOM 745 C CA . VAL A 1 99 ? -22.418 -38.221 6.515 1.00 60.66 99 VAL A CA 1
ATOM 746 C C . VAL A 1 99 ? -21.796 -38.139 7.915 1.00 60.66 99 VAL A C 1
ATOM 748 O O . VAL A 1 99 ? -22.517 -38.029 8.906 1.00 60.66 99 VAL A O 1
ATOM 751 N N . ILE A 1 100 ? -20.462 -38.117 8.010 1.00 63.25 100 ILE A N 1
ATOM 752 C CA . ILE A 1 100 ? -19.742 -37.993 9.290 1.00 63.25 100 ILE A CA 1
ATOM 753 C C . ILE A 1 100 ? -19.937 -36.594 9.900 1.00 63.25 100 ILE A C 1
ATOM 755 O O . ILE A 1 100 ? -20.144 -36.471 11.108 1.00 63.25 100 ILE A O 1
ATOM 759 N N . LEU A 1 101 ? -19.940 -35.541 9.075 1.00 55.22 101 LEU A N 1
ATOM 760 C CA . LEU A 1 101 ? -20.175 -34.165 9.529 1.00 55.22 101 LEU A CA 1
ATOM 761 C C . LEU A 1 101 ? -21.607 -33.953 10.050 1.00 55.22 101 LEU A C 1
ATOM 763 O O . LEU A 1 101 ? -21.795 -33.293 11.073 1.00 55.22 101 LEU A O 1
ATOM 767 N N . LEU A 1 102 ? -22.607 -34.564 9.407 1.00 55.16 102 LEU A N 1
ATOM 768 C CA . LEU A 1 102 ? -24.002 -34.499 9.859 1.00 55.16 102 LEU A CA 1
ATOM 769 C C . LEU A 1 102 ? -24.223 -35.241 11.187 1.00 55.16 102 LEU A C 1
ATOM 771 O O . LEU A 1 102 ? -24.941 -34.742 12.052 1.00 55.16 102 LEU A O 1
ATOM 775 N N . ALA A 1 103 ? -23.565 -36.386 11.394 1.00 54.53 103 ALA A N 1
ATOM 776 C CA . ALA A 1 103 ? -23.650 -37.127 12.655 1.00 54.53 103 ALA A CA 1
ATOM 777 C C . ALA A 1 103 ? -22.998 -36.375 13.836 1.00 54.53 103 ALA A C 1
ATOM 779 O O . ALA A 1 103 ? -23.511 -36.414 14.956 1.00 54.53 103 ALA A O 1
ATOM 780 N N . GLY A 1 104 ? -21.902 -35.643 13.595 1.00 50.41 104 GLY A N 1
ATOM 781 C CA . GLY A 1 104 ? -21.223 -34.843 14.623 1.00 50.41 104 GLY A CA 1
ATOM 782 C C . GLY A 1 104 ? -22.034 -33.638 15.121 1.00 50.41 104 GLY A C 1
ATOM 783 O O . GLY A 1 104 ? -22.002 -33.322 16.312 1.00 50.41 104 GLY A O 1
ATOM 784 N N . ALA A 1 105 ? -22.812 -32.999 14.240 1.00 50.59 105 ALA A N 1
ATOM 785 C CA . ALA A 1 105 ? -23.626 -31.829 14.584 1.00 50.59 105 ALA A CA 1
ATOM 786 C C . ALA A 1 105 ? -24.765 -32.156 15.572 1.00 50.59 105 ALA A C 1
ATOM 788 O O . ALA A 1 105 ? -25.062 -31.360 16.464 1.00 50.59 105 ALA A O 1
ATOM 789 N N . VAL A 1 106 ? -25.358 -33.352 15.472 1.00 57.22 106 VAL A N 1
ATOM 790 C CA . VAL A 1 106 ? -26.453 -33.794 16.357 1.00 57.22 106 VAL A CA 1
ATOM 791 C C . VAL A 1 106 ? -25.963 -34.027 17.792 1.00 57.22 106 VAL A C 1
ATOM 793 O O . VAL A 1 106 ? -26.657 -33.685 18.747 1.00 57.22 106 VAL A O 1
ATOM 796 N N . VAL A 1 107 ? -24.741 -34.543 17.966 1.00 57.69 107 VAL A N 1
ATOM 797 C CA . VAL A 1 107 ? -24.148 -34.788 19.294 1.00 57.69 107 VAL A CA 1
ATOM 798 C C . VAL A 1 107 ? -23.746 -33.481 19.988 1.00 57.69 107 VAL A C 1
ATOM 800 O O . VAL A 1 107 ? -23.889 -33.361 21.205 1.00 57.69 107 VAL A O 1
ATOM 803 N N . PHE A 1 108 ? -23.283 -32.480 19.232 1.00 52.50 108 PHE A N 1
ATOM 804 C CA . PHE A 1 108 ? -22.917 -31.173 19.787 1.00 52.50 108 PHE A CA 1
ATOM 805 C C . PHE A 1 108 ? -24.144 -30.382 20.266 1.00 52.50 108 PHE A C 1
ATOM 807 O O . PHE A 1 108 ? -24.098 -29.769 21.329 1.00 52.50 108 PHE A O 1
ATOM 814 N N . ALA A 1 109 ? -25.267 -30.476 19.546 1.00 56.25 109 ALA A N 1
ATOM 815 C CA . ALA A 1 109 ? -26.517 -29.804 19.908 1.00 56.25 109 ALA A CA 1
ATOM 816 C C . ALA A 1 109 ? -27.206 -30.380 21.166 1.00 56.25 109 ALA A C 1
ATOM 818 O O . ALA A 1 109 ? -28.085 -29.732 21.728 1.00 56.25 109 ALA A O 1
ATOM 819 N N . MET A 1 110 ? -26.816 -31.575 21.634 1.00 56.34 110 MET A N 1
ATOM 820 C CA . MET A 1 110 ? -27.392 -32.207 22.833 1.00 56.34 110 MET A CA 1
ATOM 821 C C . MET A 1 110 ? -26.630 -31.929 24.140 1.00 56.34 110 MET A C 1
ATOM 823 O O . MET A 1 110 ? -27.028 -32.421 25.199 1.00 56.34 110 MET A O 1
ATOM 827 N N . ARG A 1 111 ? -25.568 -31.113 24.123 1.00 51.22 111 ARG A N 1
ATOM 828 C CA . ARG A 1 111 ? -24.933 -30.641 25.362 1.00 51.22 111 ARG A CA 1
ATOM 829 C C . ARG A 1 111 ? -25.716 -29.453 25.929 1.00 51.22 111 ARG A C 1
ATOM 831 O O . ARG A 1 111 ? -25.617 -28.343 25.430 1.00 51.22 111 ARG A O 1
ATOM 838 N N . LYS A 1 112 ? -26.499 -29.712 26.980 1.00 40.59 112 LYS A N 1
ATOM 839 C CA . LYS A 1 112 ? -27.145 -28.697 27.830 1.00 40.59 112 LYS A CA 1
ATOM 840 C C . LYS A 1 112 ? -26.086 -27.755 28.425 1.00 40.59 112 LYS A C 1
ATOM 842 O O . LYS A 1 112 ? -25.159 -28.238 29.077 1.00 40.59 112 LYS A O 1
ATOM 847 N N . ASP A 1 113 ? -26.254 -26.447 28.250 1.00 41.66 113 ASP A N 1
ATOM 848 C CA . ASP A 1 113 ? -25.423 -25.433 28.908 1.00 41.66 113 ASP A CA 1
ATOM 849 C C . ASP A 1 113 ? -25.577 -25.492 30.446 1.00 41.66 113 ASP A C 1
ATOM 851 O O . ASP A 1 113 ? -26.696 -25.673 30.944 1.00 41.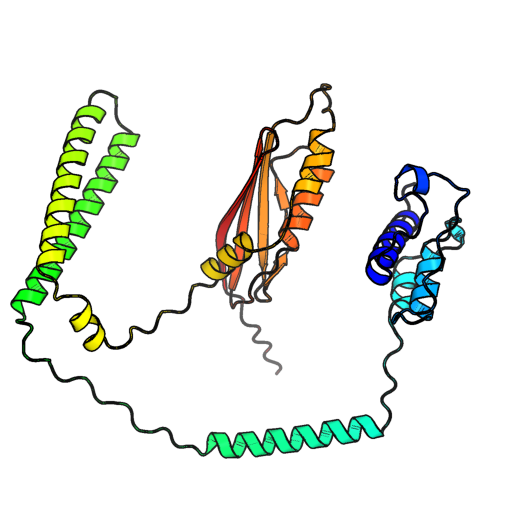66 113 ASP A O 1
ATOM 855 N N . PRO A 1 114 ? -24.489 -25.342 31.229 1.00 46.94 114 PRO A N 1
ATOM 856 C CA . PRO A 1 114 ? -24.578 -25.171 32.676 1.00 46.94 114 PRO A CA 1
ATOM 857 C C . PRO A 1 114 ? -25.171 -23.792 33.039 1.00 46.94 114 PRO A C 1
ATOM 859 O O . PRO A 1 114 ? -25.010 -22.830 32.284 1.00 46.94 114 PRO A O 1
ATOM 862 N N . PRO A 1 115 ? -25.854 -23.665 34.193 1.00 47.53 115 PRO A N 1
ATOM 863 C CA . PRO A 1 115 ? -26.502 -22.419 34.591 1.00 47.53 115 PRO A CA 1
ATOM 864 C C . PRO A 1 115 ? -25.498 -21.281 34.835 1.00 47.53 115 PRO A C 1
ATOM 866 O O . PRO A 1 115 ? -24.429 -21.477 35.412 1.00 47.53 115 PRO A O 1
ATOM 869 N N . SER A 1 116 ? -25.895 -20.081 34.400 1.00 48.34 116 SER A N 1
ATOM 870 C CA . SER A 1 116 ? -25.187 -18.806 34.568 1.00 48.34 116 SER A CA 1
ATOM 871 C C . SER A 1 116 ? -24.809 -18.533 36.034 1.00 48.34 116 SER A C 1
ATOM 873 O O . SER A 1 116 ? -25.645 -18.760 36.912 1.00 48.34 116 SER A O 1
ATOM 875 N N . PRO A 1 117 ? -23.616 -17.972 36.324 1.00 52.75 117 PRO A N 1
ATOM 876 C CA . PRO A 1 117 ? -23.281 -17.536 37.671 1.00 52.75 117 PRO A CA 1
ATOM 877 C C . PRO A 1 117 ? -24.167 -16.357 38.091 1.00 52.75 117 PRO A C 1
ATOM 879 O O . PRO A 1 117 ? -24.357 -15.397 37.341 1.00 52.75 117 PRO A O 1
ATOM 882 N N . THR A 1 118 ? -24.708 -16.453 39.302 1.00 55.00 118 THR A N 1
ATOM 883 C CA . THR A 1 118 ? -25.385 -15.381 40.037 1.00 55.00 118 THR A CA 1
ATOM 884 C C . THR A 1 118 ? -24.435 -14.216 40.323 1.00 55.00 118 THR A C 1
ATOM 886 O O . THR A 1 118 ? -23.227 -14.405 40.467 1.00 55.00 118 THR A O 1
ATOM 889 N N . ALA A 1 119 ? -24.999 -13.006 40.384 1.00 49.19 119 ALA A N 1
ATOM 890 C CA . ALA A 1 119 ? -24.291 -11.746 40.607 1.00 49.19 119 ALA A CA 1
ATOM 891 C C . ALA A 1 119 ? -23.351 -11.789 41.835 1.00 49.19 119 ALA A C 1
ATOM 893 O O . ALA A 1 119 ? -23.701 -12.417 42.835 1.00 49.19 119 ALA A O 1
ATOM 894 N N . PRO A 1 120 ? -22.182 -11.121 41.783 1.00 57.91 120 PRO A N 1
ATOM 895 C CA . PRO A 1 120 ? -21.240 -11.107 42.896 1.00 57.91 120 PRO A CA 1
ATOM 896 C C . PRO A 1 120 ? -21.801 -10.331 44.096 1.00 57.91 120 PRO A C 1
ATOM 898 O O . PRO A 1 120 ? -22.298 -9.213 43.949 1.00 57.91 120 PRO A O 1
ATOM 901 N N . GLU A 1 121 ? -21.686 -10.929 45.281 1.00 50.28 121 GLU A N 1
ATOM 902 C CA . GLU A 1 121 ? -21.925 -10.271 46.567 1.00 50.28 121 GLU A CA 1
ATOM 903 C C . GLU A 1 121 ? -20.948 -9.098 46.794 1.00 50.28 121 GLU A C 1
ATOM 905 O O . GLU A 1 121 ? -19.819 -9.118 46.287 1.00 50.28 121 GLU A O 1
ATOM 910 N N . PRO A 1 122 ? -21.351 -8.061 47.554 1.00 52.00 122 PRO A N 1
ATOM 911 C CA . PRO A 1 122 ? -20.487 -6.926 47.852 1.00 52.00 122 PRO A CA 1
ATOM 912 C C . PRO A 1 122 ? -19.305 -7.352 48.737 1.00 52.00 122 PRO A C 1
ATOM 914 O O . PRO A 1 122 ? -19.477 -7.871 49.838 1.00 52.00 122 PRO A O 1
ATOM 917 N N . VAL A 1 123 ? -18.090 -7.098 48.245 1.00 52.94 123 VAL A N 1
ATOM 918 C CA . VAL A 1 123 ? -16.828 -7.387 48.938 1.00 52.94 123 VAL A CA 1
ATOM 919 C C . VAL A 1 123 ? -16.692 -6.473 50.171 1.00 52.94 123 VAL A C 1
ATOM 921 O O . VAL A 1 123 ? -16.731 -5.249 50.010 1.00 52.94 123 VAL A O 1
ATOM 924 N N . PRO A 1 124 ? -16.499 -7.006 51.392 1.00 48.56 124 PRO A N 1
ATOM 925 C CA . PRO A 1 124 ? -16.271 -6.185 52.576 1.00 48.56 124 PRO A CA 1
ATOM 926 C C . PRO A 1 124 ? -14.873 -5.561 52.513 1.00 48.56 124 PRO A C 1
ATOM 928 O O . PRO A 1 124 ? -13.882 -6.274 52.367 1.00 48.56 124 PRO A O 1
ATOM 931 N N . GLY A 1 125 ? -14.784 -4.235 52.642 1.00 57.31 125 GLY A N 1
ATOM 932 C CA . GLY A 1 125 ? -13.502 -3.527 52.783 1.00 57.31 125 GLY A CA 1
ATOM 933 C C . GLY A 1 125 ? -13.302 -2.320 51.869 1.00 57.31 125 GLY A C 1
ATOM 934 O O . GLY A 1 125 ? -12.345 -1.577 52.061 1.00 57.31 125 GLY A O 1
ATOM 935 N N . VAL A 1 126 ? -14.206 -2.070 50.920 1.00 52.72 126 VAL A N 1
ATOM 936 C CA . VAL A 1 126 ? -14.257 -0.790 50.202 1.00 52.72 126 VAL A CA 1
ATOM 937 C C . VAL A 1 126 ? -15.379 0.036 50.821 1.00 52.72 126 VAL A C 1
ATOM 939 O O . VAL A 1 126 ? -16.554 -0.224 50.568 1.00 52.72 126 VAL A O 1
ATOM 942 N N . THR A 1 127 ? -15.041 1.006 51.671 1.00 59.78 127 THR A N 1
ATOM 943 C CA . THR A 1 127 ? -16.037 1.972 52.145 1.00 59.78 127 THR A CA 1
ATOM 944 C C . THR A 1 127 ? -16.554 2.759 50.939 1.00 59.78 127 THR A C 1
ATOM 946 O O . THR A 1 127 ? -15.776 3.177 50.078 1.00 59.78 127 THR A O 1
ATOM 949 N N . GLN A 1 128 ? -17.874 2.938 50.843 1.00 60.91 128 GLN A N 1
ATOM 950 C CA . GLN A 1 128 ? -18.521 3.742 49.793 1.00 60.91 128 GLN A CA 1
ATOM 951 C C . GLN A 1 128 ? -17.849 5.119 49.637 1.00 60.91 128 GLN A C 1
ATOM 953 O O . GLN A 1 128 ? -17.682 5.597 48.516 1.00 60.91 128 GLN A O 1
ATOM 958 N N . ASP A 1 129 ? -17.354 5.675 50.741 1.00 65.94 129 ASP A N 1
ATOM 959 C CA . ASP A 1 129 ? -16.614 6.937 50.810 1.00 65.94 129 ASP A CA 1
ATOM 960 C C . ASP A 1 129 ? -15.334 6.956 49.959 1.00 65.94 129 ASP A C 1
ATOM 962 O O . ASP A 1 129 ? -15.028 7.964 49.318 1.00 65.94 129 ASP A O 1
ATOM 966 N N . LEU A 1 130 ? -14.602 5.839 49.874 1.00 68.94 130 LEU A N 1
ATOM 967 C CA . LEU A 1 130 ? -13.394 5.755 49.047 1.00 68.94 130 LEU A CA 1
ATOM 968 C C . LEU A 1 130 ? -13.747 5.762 47.553 1.00 68.94 130 LEU A C 1
ATOM 970 O O . LEU A 1 130 ? -13.061 6.388 46.747 1.00 68.94 130 LEU A O 1
ATOM 974 N N . VAL A 1 131 ? -14.847 5.105 47.176 1.00 70.62 131 VAL A N 1
ATOM 975 C CA . VAL A 1 131 ? -15.334 5.077 45.786 1.00 70.62 131 VAL A CA 1
ATOM 976 C C . VAL A 1 131 ? -15.830 6.453 45.352 1.00 70.62 131 VAL A C 1
ATOM 978 O O . VAL A 1 131 ? -15.554 6.869 44.226 1.00 70.62 131 VAL A O 1
ATOM 981 N N . ILE A 1 132 ? -16.527 7.162 46.243 1.00 75.75 132 ILE A N 1
ATOM 982 C CA . ILE A 1 132 ? -16.995 8.532 46.005 1.00 75.75 132 ILE A CA 1
ATOM 983 C C . ILE A 1 132 ? -15.791 9.451 45.781 1.00 75.75 132 ILE A C 1
ATOM 985 O O . ILE A 1 132 ? -15.694 10.058 44.716 1.00 75.75 132 ILE A O 1
ATOM 989 N N . THR A 1 133 ? -14.813 9.429 46.691 1.00 76.12 133 THR A N 1
ATOM 990 C CA . THR A 1 133 ? -13.588 10.240 46.579 1.00 76.12 133 THR A CA 1
ATOM 991 C C . THR A 1 133 ? -12.828 9.966 45.274 1.00 76.12 133 THR A C 1
ATOM 993 O O . THR A 1 133 ? -12.388 10.886 44.588 1.00 76.12 133 THR A O 1
ATOM 996 N N . ILE A 1 134 ? -12.702 8.696 44.868 1.00 74.31 134 ILE A N 1
ATOM 997 C CA . ILE A 1 134 ? -12.030 8.324 43.611 1.00 74.31 134 ILE A CA 1
ATOM 998 C C . ILE A 1 134 ? -12.777 8.866 42.384 1.00 74.31 134 ILE A C 1
ATOM 1000 O O . ILE A 1 134 ? -12.147 9.265 41.401 1.00 74.31 134 ILE A O 1
ATOM 1004 N N . ASN A 1 135 ? -14.109 8.847 42.399 1.00 76.31 135 ASN A N 1
ATOM 1005 C CA . ASN A 1 135 ? -14.907 9.338 41.278 1.00 76.31 135 ASN A CA 1
ATOM 1006 C C . ASN A 1 135 ? -14.884 10.868 41.193 1.00 76.31 135 ASN A C 1
ATOM 1008 O O . ASN A 1 135 ? -14.720 11.398 40.095 1.00 76.31 135 ASN A O 1
ATOM 1012 N N . GLU A 1 136 ? -14.934 11.560 42.330 1.00 86.06 136 GLU A N 1
ATOM 1013 C CA . GLU A 1 136 ? -14.783 13.017 42.400 1.00 86.06 136 GLU A CA 1
ATOM 1014 C C . GLU A 1 136 ? -13.427 13.469 41.842 1.00 86.06 136 GLU A C 1
ATOM 1016 O O . GLU A 1 136 ? -13.377 14.311 40.941 1.00 86.06 136 GLU A O 1
ATOM 1021 N N . LEU A 1 137 ? -12.332 12.825 42.266 1.00 75.25 137 LEU A N 1
ATOM 1022 C CA . LEU A 1 137 ? -10.987 13.108 41.752 1.00 75.25 137 LEU A CA 1
ATOM 1023 C C . LEU A 1 137 ? -10.877 12.861 40.238 1.00 75.25 137 LEU A C 1
ATOM 1025 O O . LEU A 1 137 ? -10.247 13.632 39.512 1.00 75.25 137 LEU A O 1
ATOM 1029 N N . LYS A 1 138 ? -11.512 11.802 39.715 1.00 75.62 138 LYS A N 1
ATOM 1030 C CA . LYS A 1 138 ? -11.536 11.527 38.265 1.00 75.62 138 LYS A CA 1
ATOM 1031 C C . LYS A 1 138 ? -12.272 12.604 37.479 1.00 75.62 138 LYS A C 1
ATOM 1033 O O . LYS A 1 138 ? -11.847 12.952 36.372 1.00 75.62 138 LYS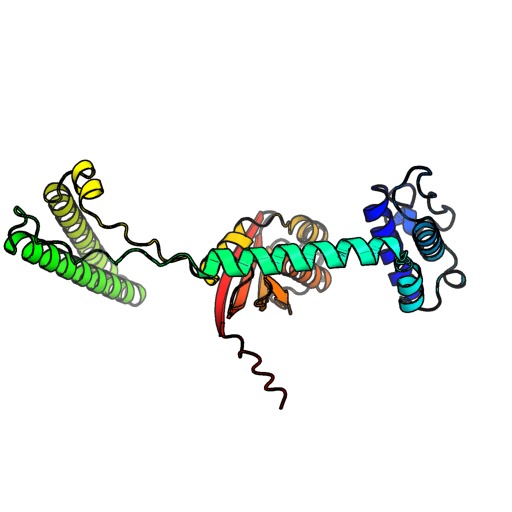 A O 1
ATOM 1038 N N . ASP A 1 139 ? -13.380 13.099 38.008 1.00 86.00 139 ASP A N 1
ATOM 1039 C CA . ASP A 1 139 ? -14.168 14.127 37.340 1.00 86.00 139 ASP A CA 1
ATOM 1040 C C . ASP A 1 139 ? -13.466 15.487 37.373 1.00 86.00 139 ASP A C 1
ATOM 1042 O O . ASP A 1 139 ? -13.516 16.227 36.382 1.00 86.00 139 ASP A O 1
ATOM 1046 N N . GLU A 1 140 ? -12.710 15.766 38.433 1.00 84.38 140 GLU A N 1
ATOM 1047 C CA . GLU A 1 140 ? -11.817 16.920 38.517 1.00 84.38 140 GLU A CA 1
ATOM 1048 C C . GLU A 1 140 ? -10.679 16.844 37.483 1.00 84.38 140 GLU A C 1
ATOM 1050 O O . GLU A 1 140 ? -10.482 17.784 36.7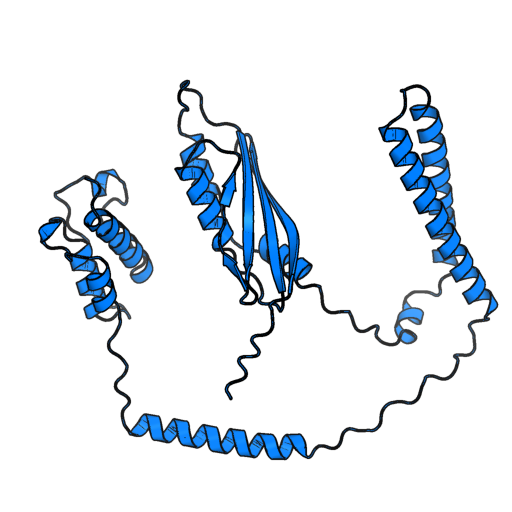10 1.00 84.38 140 GLU A O 1
ATOM 1055 N N . ILE A 1 141 ? -10.016 15.688 37.340 1.00 77.62 141 ILE A N 1
ATOM 1056 C CA . ILE A 1 141 ? -8.984 15.469 36.307 1.00 77.62 141 ILE A CA 1
ATOM 1057 C C . ILE A 1 141 ? -9.553 15.680 34.897 1.00 77.62 141 ILE A C 1
ATOM 1059 O O . ILE A 1 141 ? -8.913 16.286 34.031 1.00 77.62 141 ILE A O 1
ATOM 1063 N N . LYS A 1 142 ? -10.768 15.191 34.628 1.00 81.75 142 LYS A N 1
ATOM 1064 C CA . LYS A 1 142 ? -11.427 15.407 33.331 1.00 81.75 142 LYS A CA 1
ATOM 1065 C C . LYS A 1 142 ? -11.737 16.879 33.084 1.00 81.75 142 LYS A C 1
ATOM 1067 O O . LYS A 1 142 ? -11.640 17.325 31.942 1.00 81.75 142 LYS A O 1
ATOM 1072 N N . ARG A 1 143 ? -12.136 17.616 34.121 1.00 87.00 143 ARG A N 1
ATOM 1073 C CA . ARG A 1 143 ? -12.406 19.054 34.032 1.00 87.00 143 ARG A CA 1
ATOM 1074 C C . ARG A 1 143 ? -11.132 19.823 33.693 1.00 87.00 143 ARG A C 1
ATOM 1076 O O . ARG A 1 143 ? -11.126 20.527 32.688 1.00 87.00 143 ARG A O 1
ATOM 1083 N N . LEU A 1 144 ? -10.049 19.591 34.433 1.00 76.69 144 LEU A N 1
ATOM 1084 C CA . LEU A 1 144 ? -8.760 20.251 34.201 1.00 76.69 144 LEU A CA 1
ATOM 1085 C C . LEU A 1 144 ? -8.205 19.969 32.798 1.00 76.69 144 LEU A C 1
ATOM 1087 O O . LEU A 1 144 ? -7.705 20.871 32.134 1.00 76.69 144 LEU A O 1
ATOM 1091 N N . ASN A 1 145 ? -8.356 18.741 32.291 1.00 71.44 145 ASN A N 1
ATOM 1092 C CA . ASN A 1 145 ? -7.938 18.408 30.925 1.00 71.44 145 ASN A CA 1
ATOM 1093 C C . ASN A 1 145 ? -8.742 19.148 29.841 1.00 71.44 145 ASN A C 1
ATOM 1095 O O . ASN A 1 145 ? -8.186 19.464 28.789 1.00 71.44 145 ASN A O 1
ATOM 1099 N N . ARG A 1 146 ? -10.033 19.424 30.072 1.00 81.56 146 ARG A N 1
ATOM 1100 C CA . ARG A 1 146 ? -10.845 20.238 29.151 1.00 81.56 146 ARG A CA 1
ATOM 1101 C C . ARG A 1 146 ? -10.373 21.686 29.148 1.00 81.56 146 ARG A C 1
ATOM 1103 O O . ARG A 1 146 ? -10.091 22.214 28.080 1.00 81.56 146 ARG A O 1
ATOM 1110 N N . GLU A 1 147 ? -10.197 22.274 30.328 1.00 81.88 147 GLU A N 1
ATOM 1111 C CA . GLU A 1 147 ? -9.693 23.646 30.473 1.00 81.88 147 GLU A CA 1
ATOM 1112 C C . GLU A 1 147 ? -8.313 23.810 29.826 1.00 81.88 147 GLU A C 1
ATOM 1114 O O . GLU A 1 147 ? -8.094 24.747 29.061 1.00 81.88 147 GLU A O 1
ATOM 1119 N N . ARG A 1 148 ? -7.408 22.847 30.039 1.00 76.88 148 ARG A N 1
ATOM 1120 C CA . ARG A 1 148 ? -6.095 22.795 29.386 1.00 76.88 148 ARG A CA 1
ATOM 1121 C C . ARG A 1 148 ? -6.211 22.826 27.860 1.00 76.88 148 ARG A C 1
ATOM 1123 O O . ARG A 1 148 ? -5.499 23.573 27.195 1.00 76.88 148 ARG A O 1
ATOM 1130 N N . ASN A 1 149 ? -7.097 22.009 27.294 1.00 67.38 149 ASN A N 1
ATOM 1131 C CA . ASN A 1 149 ? -7.285 21.937 25.846 1.00 67.38 149 ASN A CA 1
ATOM 1132 C C . ASN A 1 149 ? -7.907 23.224 25.280 1.00 67.38 149 ASN A C 1
ATOM 1134 O O . ASN A 1 149 ? -7.512 23.666 24.202 1.00 67.38 149 ASN A O 1
ATOM 1138 N N . ASP A 1 150 ? -8.819 23.857 26.017 1.00 79.75 150 ASP A N 1
ATOM 1139 C CA . ASP A 1 150 ? -9.399 25.147 25.637 1.00 79.75 150 ASP A CA 1
ATOM 1140 C C . ASP A 1 150 ? -8.359 26.277 25.689 1.00 79.75 150 ASP A C 1
ATOM 1142 O O . ASP A 1 150 ? -8.327 27.132 24.802 1.00 79.75 150 ASP A O 1
ATOM 1146 N N . LEU A 1 151 ? -7.463 26.268 26.682 1.00 72.19 151 LEU A N 1
ATOM 1147 C CA . LEU A 1 151 ? -6.344 27.212 26.766 1.00 72.19 151 LEU A CA 1
ATOM 1148 C C . LEU A 1 151 ? -5.345 27.008 25.624 1.00 72.19 151 LEU A C 1
ATOM 1150 O O . LEU A 1 151 ? -4.918 27.992 25.027 1.00 72.19 151 LEU A O 1
ATOM 1154 N N . LEU A 1 152 ? -5.022 25.760 25.265 1.00 67.50 152 LEU A N 1
ATOM 1155 C CA . LEU A 1 152 ? -4.185 25.453 24.097 1.00 67.50 152 LEU A CA 1
ATOM 1156 C C . LEU A 1 152 ? -4.795 25.988 22.798 1.00 67.50 152 LEU A C 1
ATOM 1158 O O . LEU A 1 152 ? -4.072 26.510 21.951 1.00 67.50 152 LEU A O 1
ATOM 1162 N N . LYS A 1 153 ? -6.122 25.906 22.659 1.00 73.19 153 LYS A N 1
ATOM 1163 C CA . LYS A 1 153 ? -6.836 26.454 21.504 1.00 73.19 153 LYS A CA 1
ATOM 1164 C C . LYS A 1 153 ? -6.758 27.983 21.456 1.00 73.19 153 LYS A C 1
ATOM 1166 O O . LYS A 1 153 ? -6.432 28.538 20.415 1.00 73.19 153 LYS A O 1
ATOM 1171 N N . LYS A 1 154 ? -6.952 28.662 22.592 1.00 71.62 154 LYS A N 1
ATOM 1172 C CA . LYS A 1 154 ? -6.778 30.124 22.700 1.00 71.62 154 LYS A CA 1
ATOM 1173 C C . LYS A 1 154 ? -5.333 30.562 22.438 1.00 71.62 154 LYS A C 1
ATOM 1175 O O . LYS A 1 154 ? -5.107 31.596 21.818 1.00 71.62 154 LYS A O 1
ATOM 1180 N N . LEU A 1 155 ? -4.354 29.761 22.865 1.00 59.31 155 LEU A N 1
ATOM 1181 C CA . LEU A 1 155 ? -2.929 30.007 22.626 1.00 59.31 155 LEU A CA 1
ATOM 1182 C C . LEU A 1 155 ? -2.564 29.949 21.135 1.00 59.31 155 LEU A C 1
ATOM 1184 O O . LEU A 1 155 ? -1.642 30.638 20.709 1.00 59.31 155 LEU A O 1
ATOM 1188 N N . ALA A 1 156 ? -3.271 29.122 20.361 1.00 63.91 156 ALA A N 1
ATOM 1189 C CA . ALA A 1 156 ? -3.085 29.006 18.919 1.00 63.91 156 ALA A CA 1
ATOM 1190 C C . ALA A 1 156 ? -3.655 30.209 18.139 1.00 63.91 156 ALA A C 1
ATOM 1192 O O . ALA A 1 156 ? -3.280 30.406 16.986 1.00 63.91 156 ALA A O 1
ATOM 1193 N N . GLU A 1 157 ? -4.528 31.015 18.757 1.00 63.09 157 GLU A N 1
ATOM 1194 C CA . GLU A 1 157 ? -5.294 32.086 18.099 1.00 63.09 157 GLU A CA 1
ATOM 1195 C C . GLU A 1 157 ? -4.954 33.513 18.612 1.00 63.09 157 GLU A C 1
ATOM 1197 O O . GLU A 1 157 ? -5.417 34.491 18.027 1.00 63.09 157 GLU A O 1
ATOM 1202 N N . GLY A 1 158 ? -4.144 33.672 19.674 1.00 54.62 158 GLY A N 1
ATOM 1203 C CA . GLY A 1 158 ? -3.907 34.960 20.363 1.00 54.62 158 GLY A CA 1
ATOM 1204 C C . GLY A 1 158 ? -2.556 35.670 20.092 1.00 54.62 158 GLY A C 1
ATOM 1205 O O . GLY A 1 158 ? -1.578 35.032 19.696 1.00 54.62 158 GLY A O 1
ATOM 1206 N N . PRO A 1 159 ? -2.449 36.998 20.333 1.00 53.97 159 PRO A N 1
ATOM 1207 C CA . PRO A 1 159 ? -1.218 37.776 20.145 1.00 53.97 159 PRO A CA 1
ATOM 1208 C C . PRO A 1 159 ? -0.119 37.443 21.177 1.00 53.97 159 PRO A C 1
ATOM 1210 O O . PRO A 1 159 ? -0.380 37.090 22.327 1.00 53.97 159 PRO A O 1
ATOM 1213 N N . ALA A 1 160 ? 1.150 37.615 20.781 1.00 51.47 160 ALA A N 1
ATOM 1214 C CA . ALA A 1 160 ? 2.345 37.084 21.460 1.00 51.47 160 ALA A CA 1
ATOM 1215 C C . ALA A 1 160 ? 2.541 37.465 22.950 1.00 51.47 160 ALA A C 1
ATOM 1217 O O . ALA A 1 160 ? 3.283 36.782 23.660 1.00 51.47 160 ALA A O 1
ATOM 1218 N N . ILE A 1 161 ? 1.888 38.524 23.442 1.00 54.69 161 ILE A N 1
ATOM 1219 C CA . ILE A 1 161 ? 1.993 38.991 24.837 1.00 54.69 161 ILE A CA 1
ATOM 1220 C C . ILE A 1 161 ? 1.137 38.126 25.788 1.00 54.69 161 ILE A C 1
ATOM 1222 O O . ILE A 1 161 ? 1.565 37.843 26.907 1.00 54.69 161 ILE A O 1
ATOM 1226 N N . GLU A 1 162 ? -0.016 37.614 25.340 1.00 56.34 162 GLU A N 1
ATOM 1227 C CA . GLU A 1 162 ? -0.876 36.716 26.137 1.00 56.34 162 GLU A CA 1
ATOM 1228 C C . GLU A 1 162 ? -0.340 35.280 26.193 1.00 56.34 162 GLU A C 1
ATOM 1230 O O . GLU A 1 162 ? -0.498 34.587 27.200 1.00 56.34 162 GLU A O 1
ATOM 1235 N N . VAL A 1 163 ? 0.387 34.853 25.156 1.00 56.66 163 VAL A N 1
ATOM 1236 C CA . VAL A 1 163 ? 0.954 33.500 25.034 1.00 56.66 163 VAL A CA 1
ATOM 1237 C C . VAL A 1 163 ? 1.910 33.165 26.183 1.00 56.66 163 VAL A C 1
ATOM 1239 O O . VAL A 1 163 ? 1.937 32.031 26.659 1.00 56.66 163 VAL A O 1
ATOM 1242 N N . LYS A 1 164 ? 2.694 34.137 26.669 1.00 66.19 164 LYS A N 1
ATOM 1243 C CA . LYS A 1 164 ? 3.646 33.904 27.768 1.00 66.19 164 LYS A CA 1
ATOM 1244 C C . LYS A 1 164 ? 2.938 33.726 29.115 1.00 66.19 164 LYS A C 1
ATOM 1246 O O . LYS A 1 164 ? 3.340 32.871 29.897 1.00 66.19 164 LYS A O 1
ATOM 1251 N N . LYS A 1 165 ? 1.863 34.485 29.358 1.00 74.06 165 LYS A N 1
ATOM 1252 C CA . LYS A 1 165 ? 1.037 34.360 30.569 1.00 74.06 165 LYS A CA 1
ATOM 1253 C C . LYS A 1 165 ? 0.308 33.014 30.594 1.00 74.06 165 LYS A C 1
ATOM 1255 O O . LYS A 1 165 ? 0.391 32.292 31.581 1.00 74.06 165 LYS A O 1
ATOM 1260 N N . LEU A 1 166 ? -0.302 32.646 29.470 1.00 59.62 166 LEU A N 1
ATOM 1261 C CA . LEU A 1 166 ? -1.030 31.388 29.306 1.00 59.62 166 LEU A CA 1
ATOM 1262 C C . LEU A 1 166 ? -0.112 30.152 29.378 1.00 59.62 166 LEU A C 1
ATOM 1264 O O . LEU A 1 166 ? -0.511 29.127 29.921 1.00 59.62 166 LEU A O 1
ATOM 1268 N N . LYS A 1 167 ? 1.140 30.235 28.897 1.00 68.44 167 LYS A N 1
ATOM 1269 C CA . LYS A 1 167 ? 2.139 29.159 29.070 1.00 68.44 167 LYS A CA 1
ATOM 1270 C C . LYS A 1 167 ? 2.509 28.919 30.534 1.00 68.44 167 LYS A C 1
ATOM 1272 O O . LYS A 1 167 ? 2.713 27.770 30.917 1.00 68.44 167 LYS A O 1
ATOM 1277 N N . ASN A 1 168 ? 2.598 29.979 31.334 1.00 73.75 168 ASN A N 1
ATOM 1278 C CA . ASN A 1 168 ? 2.911 29.853 32.755 1.00 73.75 168 ASN A CA 1
ATOM 1279 C C . ASN A 1 168 ? 1.743 29.215 33.526 1.00 73.75 168 ASN A C 1
ATOM 1281 O O . ASN A 1 168 ? 1.974 28.302 34.312 1.00 73.75 168 ASN A O 1
ATOM 1285 N N . GLU A 1 169 ? 0.500 29.616 33.235 1.00 75.44 169 GLU A N 1
ATOM 1286 C CA . GLU A 1 169 ? -0.702 28.961 33.784 1.00 75.44 169 GLU A CA 1
ATOM 1287 C C . GLU A 1 169 ? -0.803 27.487 33.365 1.00 75.44 169 GLU A C 1
ATOM 1289 O O . GLU A 1 169 ? -1.163 26.635 34.175 1.00 75.44 169 GLU A O 1
ATOM 1294 N N . LEU A 1 170 ? -0.447 27.158 32.119 1.00 74.81 170 LEU A N 1
ATOM 1295 C CA . LEU A 1 170 ? -0.448 25.779 31.626 1.00 74.81 170 LEU A CA 1
ATOM 1296 C C . LEU A 1 170 ? 0.544 24.894 32.397 1.00 74.81 170 LEU A C 1
ATOM 1298 O O . LEU A 1 170 ? 0.195 23.787 32.800 1.00 74.81 170 LEU A O 1
ATOM 1302 N N . ALA A 1 171 ? 1.755 25.401 32.643 1.00 74.31 171 ALA A N 1
ATOM 1303 C CA . ALA A 1 171 ? 2.779 24.686 33.400 1.00 74.31 171 ALA A CA 1
ATOM 1304 C C . ALA A 1 171 ? 2.362 24.447 34.862 1.00 74.31 171 ALA A C 1
ATOM 1306 O O . ALA A 1 171 ? 2.573 23.357 35.394 1.00 74.31 171 ALA A O 1
ATOM 1307 N N . GLU A 1 172 ? 1.719 25.434 35.493 1.00 84.25 172 GLU A N 1
ATOM 1308 C CA . GLU A 1 172 ? 1.184 25.300 36.852 1.00 84.25 172 GLU A CA 1
ATOM 1309 C C . GLU A 1 172 ? 0.072 24.240 36.920 1.00 84.25 172 GLU A C 1
ATOM 1311 O O . GLU A 1 172 ? 0.033 23.411 37.833 1.00 84.25 172 GLU A O 1
ATOM 1316 N N . LYS A 1 173 ? -0.812 24.209 35.917 1.00 66.88 173 LYS A N 1
ATOM 1317 C CA . LYS A 1 173 ? -1.879 23.204 35.823 1.00 66.88 173 LYS A CA 1
ATOM 1318 C C . LYS A 1 173 ? -1.333 21.799 35.570 1.00 66.88 173 LYS A C 1
ATOM 1320 O O . LYS A 1 173 ? -1.840 20.845 36.159 1.00 66.88 173 LYS A O 1
ATOM 1325 N N . ASP A 1 174 ? -0.283 21.658 34.765 1.00 74.00 174 ASP A N 1
ATOM 1326 C CA . ASP A 1 174 ? 0.374 20.368 34.530 1.00 74.00 174 ASP A CA 1
ATOM 1327 C C . ASP A 1 174 ? 1.041 19.814 35.803 1.00 74.00 174 ASP A C 1
ATOM 1329 O O . ASP A 1 174 ? 0.976 18.608 36.060 1.00 74.00 174 ASP A O 1
ATOM 1333 N N . GLU A 1 175 ? 1.634 20.673 36.639 1.00 85.31 175 GLU A N 1
ATOM 1334 C CA . GLU A 1 175 ? 2.147 20.277 37.958 1.00 85.31 175 GLU A CA 1
ATOM 1335 C C . GLU A 1 175 ? 1.026 19.830 38.904 1.00 85.31 175 GLU A C 1
ATOM 1337 O O . GLU A 1 175 ? 1.144 18.782 39.546 1.00 85.31 175 GLU A O 1
ATOM 1342 N N . GLN A 1 176 ? -0.092 20.565 38.946 1.00 79.81 176 GLN A N 1
ATOM 1343 C CA . GLN A 1 176 ? -1.264 20.187 39.745 1.00 79.81 176 GLN A CA 1
ATOM 1344 C C . GLN A 1 176 ? -1.814 18.817 39.323 1.00 79.81 176 GLN A C 1
ATOM 1346 O O . GLN A 1 176 ? -2.088 17.970 40.174 1.00 79.81 176 GLN A O 1
ATOM 1351 N N . ILE A 1 177 ? -1.910 18.560 38.014 1.00 71.75 177 ILE A N 1
ATOM 1352 C CA . ILE A 1 177 ? -2.349 17.264 37.481 1.00 71.75 177 ILE A CA 1
ATOM 1353 C C . ILE A 1 177 ? -1.383 16.153 37.903 1.00 71.75 177 ILE A C 1
ATOM 1355 O O . ILE A 1 177 ? -1.831 15.117 38.393 1.00 71.75 177 ILE A O 1
ATOM 1359 N N . LYS A 1 178 ? -0.066 16.358 37.776 1.00 77.69 178 LYS A N 1
ATOM 1360 C CA . LYS A 1 178 ? 0.935 15.364 38.205 1.00 77.69 178 LYS A CA 1
ATOM 1361 C C . LYS A 1 178 ? 0.845 15.060 39.700 1.00 77.69 178 LYS A C 1
ATOM 1363 O O . LYS A 1 178 ? 0.919 13.895 40.089 1.00 77.69 178 LYS A O 1
ATOM 1368 N N . ALA A 1 179 ? 0.651 16.080 40.532 1.00 82.56 179 ALA A N 1
ATOM 1369 C CA . ALA A 1 179 ? 0.514 15.910 41.974 1.00 82.56 179 ALA A CA 1
ATOM 1370 C C . ALA A 1 179 ? -0.749 15.114 42.349 1.00 82.56 179 ALA A C 1
ATOM 1372 O O . ALA A 1 179 ? -0.698 14.256 43.232 1.00 82.56 179 ALA A O 1
ATOM 1373 N N . LEU A 1 180 ? -1.871 15.359 41.663 1.00 73.69 180 LEU A N 1
ATOM 1374 C CA . LEU A 1 180 ? -3.119 14.617 41.868 1.00 73.69 180 LEU A CA 1
ATOM 1375 C C . LEU A 1 180 ? -3.022 13.167 41.384 1.00 73.69 180 LEU A C 1
ATOM 1377 O O . LEU A 1 180 ? -3.489 12.267 42.078 1.00 73.69 180 LEU A O 1
ATOM 1381 N N . VAL A 1 181 ? -2.376 12.924 40.239 1.00 73.06 181 VAL A N 1
ATOM 1382 C CA . VAL A 1 181 ? -2.121 11.563 39.733 1.00 73.06 181 VAL A CA 1
ATOM 1383 C C . VAL A 1 181 ? -1.282 10.769 40.729 1.00 73.06 181 VAL A C 1
ATOM 1385 O O . VAL A 1 181 ? -1.646 9.647 41.062 1.00 73.06 181 VAL A O 1
ATOM 1388 N N . LYS A 1 182 ? -0.227 11.373 41.282 1.00 77.69 182 LYS A N 1
ATOM 1389 C CA . LYS A 1 182 ? 0.617 10.722 42.288 1.00 77.69 182 LYS A CA 1
ATOM 1390 C C . LYS A 1 182 ? -0.158 10.364 43.561 1.00 77.69 182 LYS A C 1
ATOM 1392 O O . LYS A 1 182 ? -0.060 9.245 44.046 1.00 77.69 182 LYS A O 1
ATOM 1397 N N . LYS A 1 183 ? -0.998 11.276 44.066 1.00 78.12 183 LYS A N 1
ATOM 1398 C CA . LYS A 1 183 ? -1.879 10.986 45.213 1.00 78.12 183 LYS A CA 1
ATOM 1399 C C . LYS A 1 183 ? -2.868 9.854 44.925 1.00 78.12 183 LYS A C 1
ATOM 1401 O O . LYS A 1 183 ? -3.198 9.098 45.831 1.00 78.12 183 LYS A O 1
ATOM 1406 N N . LEU A 1 184 ? -3.351 9.747 43.686 1.00 70.38 184 LEU A N 1
ATOM 1407 C CA . LEU A 1 184 ? -4.236 8.663 43.270 1.00 70.38 184 LEU A CA 1
ATOM 1408 C C . LEU A 1 184 ? -3.494 7.322 43.214 1.00 70.38 184 LEU A C 1
ATOM 1410 O O . LEU A 1 184 ? -4.043 6.324 43.665 1.00 70.38 184 LEU A O 1
ATOM 1414 N N . GLU A 1 185 ? -2.263 7.306 42.699 1.00 68.62 185 GLU A N 1
ATOM 1415 C CA . GLU A 1 185 ? -1.399 6.119 42.683 1.00 68.62 185 GLU A CA 1
ATOM 1416 C C . GLU A 1 185 ? -1.107 5.624 44.106 1.00 68.62 185 GLU A C 1
ATOM 1418 O O . GLU A 1 185 ? -1.287 4.437 44.383 1.00 68.62 185 GLU A O 1
ATOM 1423 N N . ASP A 1 186 ? -0.778 6.539 45.022 1.00 69.25 186 ASP A N 1
ATOM 1424 C CA . ASP A 1 186 ? -0.516 6.239 46.436 1.00 69.25 186 ASP A CA 1
ATOM 1425 C C . ASP A 1 186 ? -1.779 5.766 47.193 1.00 69.25 186 ASP A C 1
ATOM 1427 O O . ASP A 1 186 ? -1.683 5.007 48.157 1.00 69.25 186 ASP A O 1
ATOM 1431 N N . ALA A 1 187 ? -2.974 6.187 46.756 1.00 64.62 187 ALA A N 1
ATOM 1432 C CA . ALA A 1 187 ? -4.262 5.770 47.323 1.00 64.62 187 ALA A CA 1
ATOM 1433 C C . ALA A 1 187 ? -4.825 4.478 46.698 1.00 64.62 187 ALA A C 1
ATOM 1435 O O . ALA A 1 187 ? -5.777 3.895 47.225 1.00 64.62 187 ALA A O 1
ATOM 1436 N N . THR A 1 188 ? -4.271 4.019 45.572 1.00 54.50 188 THR A N 1
ATOM 1437 C CA . THR A 1 188 ? -4.687 2.763 44.939 1.00 54.50 188 THR A CA 1
ATOM 1438 C C . THR A 1 188 ? -3.978 1.556 45.546 1.00 54.50 188 THR A C 1
ATOM 1440 O O . THR A 1 188 ? -2.765 1.531 45.722 1.00 54.50 188 THR A O 1
ATOM 1443 N N . VAL A 1 189 ? -4.758 0.512 45.844 1.00 57.12 189 VAL A N 1
ATOM 1444 C CA . VAL A 1 189 ? -4.265 -0.775 46.357 1.00 57.12 189 VAL A CA 1
ATOM 1445 C C . VAL A 1 189 ? -3.190 -1.347 45.411 1.00 57.12 189 VAL A C 1
ATOM 1447 O O . VAL A 1 189 ? -3.380 -1.278 44.192 1.00 57.12 189 VAL A O 1
ATOM 1450 N N . PRO A 1 190 ? -2.092 -1.945 45.924 1.00 55.66 190 PRO A N 1
ATOM 1451 C CA . PRO A 1 190 ? -1.024 -2.500 45.100 1.00 55.66 190 PRO A CA 1
ATOM 1452 C C . PRO A 1 190 ? -1.556 -3.417 43.984 1.00 55.66 190 PRO A C 1
ATOM 1454 O O . PRO A 1 190 ? -2.481 -4.209 44.210 1.00 55.66 190 PRO A O 1
ATOM 1457 N N . PRO A 1 191 ? -0.957 -3.365 42.777 1.00 51.47 191 PRO A N 1
ATOM 1458 C CA . PRO A 1 191 ? -1.486 -3.997 41.560 1.00 51.47 191 PRO A CA 1
ATOM 1459 C C . PRO A 1 191 ? -1.717 -5.513 41.691 1.00 51.47 191 PRO A C 1
ATOM 1461 O O . PRO A 1 191 ? -2.551 -6.092 40.992 1.00 51.47 191 PRO A O 1
ATOM 1464 N N . GLN A 1 192 ? -1.030 -6.154 42.636 1.00 51.19 192 GLN A N 1
ATOM 1465 C CA . GLN A 1 192 ? -1.135 -7.579 42.948 1.00 51.19 192 GLN A CA 1
ATOM 1466 C C . GLN A 1 192 ? -2.519 -7.967 43.507 1.00 51.19 192 GLN A C 1
ATOM 1468 O O . GLN A 1 192 ? -3.024 -9.038 43.182 1.00 51.19 192 GLN A O 1
ATOM 1473 N N . VAL A 1 193 ? -3.176 -7.082 44.268 1.00 53.34 193 VAL A N 1
ATOM 1474 C CA . VAL A 1 193 ? -4.522 -7.318 44.831 1.00 53.34 193 VAL A CA 1
ATOM 1475 C C . VAL A 1 193 ? -5.615 -6.968 43.812 1.00 53.34 193 VAL A C 1
ATOM 1477 O O . VAL A 1 193 ? -6.624 -7.662 43.702 1.00 53.34 193 VAL A O 1
ATOM 1480 N N . VAL A 1 194 ? -5.385 -5.944 42.980 1.00 51.31 194 VAL A N 1
ATOM 1481 C CA . VAL A 1 194 ? -6.314 -5.507 41.916 1.00 51.31 194 VAL A CA 1
ATOM 1482 C C . VAL A 1 194 ? -6.521 -6.591 40.850 1.00 51.31 194 VAL A C 1
ATOM 1484 O O . VAL A 1 194 ? -7.601 -6.700 40.268 1.00 51.31 194 VAL A O 1
ATOM 1487 N N . THR A 1 195 ? -5.505 -7.425 40.615 1.00 49.78 195 THR A N 1
ATOM 1488 C CA . THR A 1 195 ? -5.564 -8.512 39.625 1.00 49.78 195 THR A CA 1
ATOM 1489 C C . THR A 1 195 ? -6.484 -9.658 40.068 1.00 49.78 195 THR A C 1
ATOM 1491 O O . THR A 1 195 ? -7.031 -10.351 39.216 1.00 49.78 195 THR A O 1
ATOM 1494 N N . GLN A 1 196 ? -6.714 -9.830 41.376 1.00 52.56 196 GLN A N 1
ATOM 1495 C CA . GLN A 1 196 ? -7.569 -10.901 41.910 1.00 52.56 196 GLN A CA 1
ATOM 1496 C C . GLN A 1 196 ? -9.052 -10.509 42.031 1.00 52.56 196 GLN A C 1
ATOM 1498 O O . GLN A 1 196 ? -9.909 -11.384 42.091 1.00 52.56 196 GLN A O 1
ATOM 1503 N N . LEU A 1 197 ? -9.368 -9.208 42.034 1.00 53.00 197 LEU A N 1
ATOM 1504 C CA . LEU A 1 197 ? -10.729 -8.686 42.253 1.00 53.00 197 LEU A CA 1
ATOM 1505 C C . LEU A 1 197 ? -11.405 -8.142 40.986 1.00 53.00 197 LEU A C 1
ATOM 1507 O O . LEU A 1 197 ? -12.587 -7.798 41.016 1.00 53.00 197 LEU A O 1
ATOM 1511 N N . ARG A 1 198 ? -10.686 -8.041 39.861 1.00 49.25 198 ARG A N 1
ATOM 1512 C CA . ARG A 1 198 ? -11.300 -7.653 38.587 1.00 49.25 198 ARG A CA 1
ATOM 1513 C C . ARG A 1 198 ? -11.976 -8.874 37.959 1.00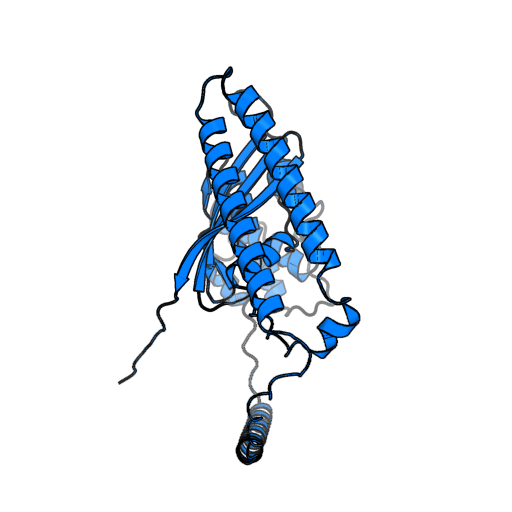 49.25 198 ARG A C 1
ATOM 1515 O O . ARG A 1 198 ? -11.256 -9.798 37.578 1.00 49.25 198 ARG A O 1
ATOM 1522 N N . PRO A 1 199 ? -13.308 -8.881 37.739 1.00 54.88 199 PRO A N 1
ATOM 1523 C CA . PRO A 1 199 ? -13.853 -9.776 36.729 1.00 54.88 199 PRO A CA 1
ATOM 1524 C C . PRO A 1 199 ? -13.121 -9.476 35.412 1.00 54.88 199 PRO A C 1
ATOM 1526 O O . PRO A 1 199 ? -12.801 -8.304 35.159 1.00 54.88 199 PRO A O 1
ATOM 1529 N N . PRO A 1 200 ? -12.799 -10.488 34.589 1.00 52.28 200 PRO A N 1
ATOM 1530 C CA . PRO A 1 200 ? -12.124 -10.258 33.324 1.00 52.28 200 PRO A CA 1
ATOM 1531 C C . PRO A 1 200 ? -12.987 -9.297 32.510 1.00 52.28 200 PRO A C 1
ATOM 1533 O O . PRO A 1 200 ? -14.051 -9.661 32.014 1.00 52.28 200 PRO A O 1
ATOM 1536 N N . VAL A 1 201 ? -12.549 -8.040 32.397 1.00 53.88 201 VAL A N 1
ATOM 1537 C CA . VAL A 1 201 ? -13.125 -7.118 31.426 1.00 53.88 201 VAL A CA 1
ATOM 1538 C C . VAL A 1 201 ? -12.816 -7.769 30.092 1.00 53.88 201 VAL A C 1
ATOM 1540 O O . VAL A 1 201 ? -11.651 -7.815 29.691 1.00 53.88 201 VAL A O 1
ATOM 1543 N N . ALA A 1 202 ? -13.836 -8.349 29.457 1.00 55.72 202 ALA A N 1
ATOM 1544 C CA . ALA A 1 202 ? -13.710 -8.904 28.123 1.00 55.72 202 ALA A CA 1
ATOM 1545 C C . ALA A 1 202 ? -13.048 -7.824 27.267 1.00 55.72 202 ALA A C 1
ATOM 1547 O O . ALA A 1 202 ? -13.614 -6.741 27.087 1.00 55.72 202 ALA A O 1
ATOM 1548 N N . LYS A 1 203 ? -11.804 -8.062 26.831 1.00 58.69 203 LYS A N 1
ATOM 1549 C CA . LYS A 1 203 ? -11.105 -7.139 25.938 1.00 58.69 203 LYS A CA 1
ATOM 1550 C C . LYS A 1 203 ? -12.025 -6.988 24.731 1.00 58.69 203 LYS A C 1
ATOM 1552 O O . LYS A 1 203 ? -12.215 -7.960 24.003 1.00 58.69 203 LYS A O 1
ATOM 1557 N N . LYS A 1 204 ? -12.662 -5.820 24.565 1.00 61.53 204 LYS A N 1
ATOM 1558 C CA . LYS A 1 204 ? -13.454 -5.540 23.361 1.00 61.53 204 LYS A CA 1
ATOM 1559 C C . LYS A 1 204 ? -12.552 -5.853 22.174 1.00 61.53 204 LYS A C 1
ATOM 1561 O O . LYS A 1 204 ? -11.403 -5.408 22.160 1.00 61.53 204 LYS A O 1
ATOM 1566 N N . ALA A 1 205 ? -13.058 -6.647 21.234 1.00 69.50 205 ALA A N 1
ATOM 1567 C CA . ALA A 1 205 ? -12.318 -6.950 20.022 1.00 69.50 205 ALA A CA 1
ATOM 1568 C C . ALA A 1 205 ? -11.856 -5.627 19.373 1.00 69.50 205 ALA A C 1
ATOM 1570 O O . ALA A 1 205 ? -12.619 -4.651 19.394 1.00 69.50 205 ALA A O 1
ATOM 1571 N N . PRO A 1 206 ? -10.612 -5.556 18.865 1.00 80.81 206 PRO A N 1
ATOM 1572 C CA . PRO A 1 206 ? -10.116 -4.360 18.191 1.00 80.81 206 PRO A CA 1
ATOM 1573 C C . PRO A 1 206 ? -11.052 -3.980 17.037 1.00 80.81 206 PRO A C 1
ATOM 1575 O O . PRO A 1 206 ? -11.609 -4.851 16.370 1.00 80.81 206 PRO A O 1
ATOM 1578 N N . SER A 1 207 ? -11.247 -2.677 16.810 1.00 88.12 207 SER A N 1
ATOM 1579 C CA . SER A 1 207 ? -12.079 -2.210 15.698 1.00 88.12 207 SER A CA 1
ATOM 1580 C C . SER A 1 207 ? -11.467 -2.624 14.356 1.00 88.12 207 SER A C 1
ATOM 1582 O O . SER A 1 207 ? -10.244 -2.678 14.223 1.00 88.12 207 SER A O 1
ATOM 1584 N N . GLN A 1 208 ? -12.303 -2.864 13.339 1.00 90.31 208 GLN A N 1
ATOM 1585 C CA . GLN A 1 208 ? -11.827 -3.185 11.986 1.00 90.31 208 GLN A CA 1
ATOM 1586 C C . GLN A 1 208 ? -10.857 -2.114 11.463 1.00 90.31 208 GLN A C 1
ATOM 1588 O O . GLN A 1 208 ? -9.818 -2.449 10.909 1.00 90.31 208 GLN A O 1
ATOM 1593 N N . ALA A 1 209 ? -11.136 -0.831 11.722 1.00 90.38 209 ALA A N 1
ATOM 1594 C CA . ALA A 1 209 ? -10.241 0.268 11.363 1.00 90.38 209 ALA A CA 1
ATOM 1595 C C . ALA A 1 209 ? -8.839 0.120 11.983 1.00 90.38 209 ALA A C 1
ATOM 1597 O O . ALA A 1 209 ? -7.843 0.328 11.297 1.00 90.38 209 ALA A O 1
ATOM 1598 N N . LEU A 1 210 ? -8.746 -0.283 13.257 1.00 91.62 210 LEU A N 1
ATOM 1599 C CA . LEU A 1 210 ? -7.457 -0.519 13.913 1.00 91.62 210 LEU A CA 1
ATOM 1600 C C . LEU A 1 210 ? -6.731 -1.725 13.304 1.00 91.62 210 LEU A C 1
ATOM 1602 O O . LEU A 1 210 ? -5.522 -1.672 13.097 1.00 91.62 210 LEU A O 1
ATOM 1606 N N . LEU A 1 211 ? -7.468 -2.793 12.990 1.00 92.44 211 LEU A N 1
ATOM 1607 C CA . LEU A 1 211 ? -6.916 -3.977 12.332 1.00 92.44 211 LEU A CA 1
ATOM 1608 C C . LEU A 1 211 ? -6.356 -3.646 10.944 1.00 92.44 211 LEU A C 1
ATOM 1610 O O . LEU A 1 211 ? -5.253 -4.070 10.620 1.00 92.44 211 LEU A O 1
ATOM 1614 N N . VAL A 1 212 ? -7.073 -2.842 10.159 1.00 93.00 212 VAL A N 1
ATOM 1615 C CA . VAL A 1 212 ? -6.652 -2.406 8.822 1.00 93.00 212 VAL A CA 1
ATOM 1616 C C . VAL A 1 212 ? -5.430 -1.488 8.876 1.00 93.00 212 VAL A C 1
ATOM 1618 O O . VAL A 1 212 ? -4.501 -1.671 8.094 1.00 93.00 212 VAL A O 1
ATOM 1621 N N . MET A 1 213 ? -5.373 -0.549 9.826 1.00 93.38 213 MET A N 1
ATOM 1622 C CA . MET A 1 213 ? -4.186 0.298 10.006 1.00 93.38 213 MET A CA 1
ATOM 1623 C C . MET A 1 213 ? -2.959 -0.510 10.433 1.00 93.38 213 MET A C 1
ATOM 1625 O O . MET A 1 213 ? -1.876 -0.287 9.901 1.00 93.38 213 MET A O 1
ATOM 1629 N N . ASN A 1 214 ? -3.123 -1.475 11.341 1.00 93.06 214 ASN A N 1
ATOM 1630 C CA . ASN A 1 214 ? -2.029 -2.356 11.752 1.00 93.06 214 ASN A CA 1
ATOM 1631 C C . ASN A 1 214 ? -1.570 -3.275 10.615 1.00 93.06 214 ASN A C 1
ATOM 1633 O O . ASN A 1 214 ? -0.375 -3.501 10.462 1.00 93.06 214 ASN A O 1
ATOM 1637 N N . ALA A 1 215 ? -2.501 -3.789 9.810 1.00 92.62 215 ALA A N 1
ATOM 1638 C CA . ALA A 1 215 ? -2.162 -4.596 8.645 1.00 92.62 215 ALA A CA 1
ATOM 1639 C C . ALA A 1 215 ? -1.348 -3.786 7.631 1.00 92.62 215 ALA A C 1
ATOM 1641 O O . ALA A 1 215 ? -0.336 -4.271 7.143 1.00 92.62 215 ALA A O 1
ATOM 1642 N N . PHE A 1 216 ? -1.723 -2.526 7.389 1.00 94.19 216 PHE A N 1
ATOM 1643 C CA . PHE A 1 216 ? -0.969 -1.647 6.500 1.00 94.19 216 PHE A CA 1
ATOM 1644 C C . PHE A 1 216 ? 0.457 -1.392 6.998 1.00 94.19 216 PHE A C 1
ATOM 1646 O O . PHE A 1 216 ? 1.403 -1.467 6.221 1.00 94.19 216 PHE A O 1
ATOM 1653 N N . THR A 1 217 ? 0.629 -1.082 8.287 1.00 90.06 217 THR A N 1
ATOM 1654 C CA . THR A 1 217 ? 1.954 -0.770 8.850 1.00 90.06 217 THR A CA 1
ATOM 1655 C C . THR A 1 217 ? 2.872 -1.985 8.940 1.00 90.06 217 THR A C 1
ATOM 1657 O O . THR A 1 217 ? 4.087 -1.817 8.979 1.00 90.06 217 THR A O 1
ATOM 1660 N N . GLN A 1 218 ? 2.306 -3.193 8.975 1.00 89.38 218 GLN A N 1
ATOM 1661 C CA . GLN A 1 218 ? 3.047 -4.456 9.010 1.00 89.38 218 GLN A CA 1
ATOM 1662 C C . GLN A 1 218 ? 3.230 -5.094 7.630 1.00 89.38 218 GLN A C 1
ATOM 1664 O O . GLN A 1 218 ? 3.967 -6.072 7.515 1.00 89.38 218 GLN A O 1
ATOM 1669 N N . ALA A 1 219 ? 2.548 -4.592 6.601 1.00 89.06 219 ALA A N 1
ATOM 1670 C CA . ALA A 1 219 ? 2.616 -5.163 5.270 1.00 89.06 219 ALA A CA 1
ATOM 1671 C C . ALA A 1 219 ? 4.017 -4.997 4.674 1.00 89.06 219 ALA A C 1
ATOM 1673 O O . ALA A 1 219 ? 4.581 -3.903 4.656 1.00 89.06 219 ALA A O 1
ATOM 1674 N N . ASP A 1 220 ? 4.546 -6.094 4.139 1.00 85.31 220 ASP A N 1
ATOM 1675 C CA . ASP A 1 220 ? 5.814 -6.109 3.420 1.00 85.31 220 ASP A CA 1
ATOM 1676 C C . ASP A 1 220 ? 5.592 -5.641 1.975 1.00 85.31 220 ASP A C 1
ATOM 1678 O O . ASP A 1 220 ? 5.410 -6.436 1.052 1.00 85.31 220 ASP A O 1
ATOM 1682 N N . PHE A 1 221 ? 5.514 -4.323 1.788 1.00 88.50 221 PHE A N 1
ATOM 1683 C CA . PHE A 1 221 ? 5.499 -3.695 0.470 1.00 88.50 221 PHE A CA 1
ATOM 1684 C C . PHE A 1 221 ? 6.555 -2.592 0.404 1.00 88.50 221 PHE A C 1
ATOM 1686 O O . PHE A 1 221 ? 6.827 -1.894 1.381 1.00 88.50 221 PHE A O 1
ATOM 1693 N N . SER A 1 222 ? 7.146 -2.409 -0.777 1.00 89.12 222 SER A N 1
ATOM 1694 C CA . SER A 1 222 ? 8.156 -1.379 -1.002 1.00 89.12 222 SER A CA 1
ATOM 1695 C C . SER A 1 222 ? 7.753 -0.449 -2.138 1.00 89.12 222 SER A C 1
ATOM 1697 O O . SER A 1 222 ? 7.323 -0.879 -3.207 1.00 89.12 222 SER A O 1
ATOM 1699 N N . LEU A 1 223 ? 7.947 0.849 -1.900 1.00 93.00 223 LEU A N 1
ATOM 1700 C CA . LEU A 1 223 ? 7.853 1.897 -2.914 1.00 93.00 223 LEU A CA 1
ATOM 1701 C C . LEU A 1 223 ? 9.229 2.286 -3.480 1.00 93.00 223 LEU A C 1
ATOM 1703 O O . LEU A 1 223 ? 9.309 3.202 -4.295 1.00 93.00 223 LEU A O 1
ATOM 1707 N N . ASP A 1 224 ? 10.312 1.610 -3.076 1.00 90.81 224 ASP A N 1
ATOM 1708 C CA . ASP A 1 224 ? 11.676 1.939 -3.517 1.00 90.81 224 ASP A CA 1
ATOM 1709 C C . ASP A 1 224 ? 11.819 1.852 -5.033 1.00 90.81 224 ASP A C 1
ATOM 1711 O O . ASP A 1 224 ? 12.373 2.755 -5.654 1.00 90.81 224 ASP A O 1
ATOM 1715 N N . GLY A 1 225 ? 11.245 0.810 -5.642 1.00 88.81 225 GLY A N 1
ATOM 1716 C CA . GLY A 1 225 ? 11.232 0.661 -7.098 1.00 88.81 225 GLY A CA 1
ATOM 1717 C C . GLY A 1 225 ? 10.527 1.822 -7.804 1.00 88.81 225 GLY A C 1
ATOM 1718 O O . GLY A 1 225 ? 11.006 2.290 -8.833 1.00 88.81 225 GLY A O 1
ATOM 1719 N N . CYS A 1 226 ? 9.443 2.343 -7.218 1.00 92.75 226 CYS A N 1
ATOM 1720 C CA . CYS A 1 226 ? 8.702 3.465 -7.789 1.00 92.75 226 CYS A CA 1
ATOM 1721 C C . CYS A 1 226 ? 9.524 4.765 -7.772 1.00 92.75 226 CYS A C 1
ATOM 1723 O O . CYS A 1 226 ? 9.551 5.492 -8.764 1.00 92.75 226 CYS A O 1
ATOM 1725 N N . PHE A 1 227 ? 10.206 5.059 -6.659 1.00 93.56 227 PHE A N 1
ATOM 1726 C CA . PHE A 1 227 ? 10.957 6.309 -6.498 1.00 93.56 227 PHE A CA 1
ATOM 1727 C C . PHE A 1 227 ? 12.368 6.269 -7.086 1.00 93.56 227 PHE A C 1
ATOM 1729 O O . PHE A 1 227 ? 12.872 7.317 -7.487 1.00 93.56 227 PHE A O 1
ATOM 1736 N N . LYS A 1 228 ? 12.995 5.092 -7.199 1.00 89.31 228 LYS A N 1
ATOM 1737 C CA . LYS A 1 228 ? 14.331 4.956 -7.791 1.00 89.31 228 LYS A CA 1
ATOM 1738 C C . LYS A 1 228 ? 14.347 5.446 -9.237 1.00 89.31 228 LYS A C 1
ATOM 1740 O O . LYS A 1 228 ? 15.043 6.405 -9.547 1.00 89.31 228 LYS A O 1
ATOM 1745 N N . GLU A 1 229 ? 13.506 4.868 -10.096 1.00 83.00 229 GLU A N 1
ATOM 1746 C CA . GLU A 1 229 ? 13.450 5.283 -11.503 1.00 83.00 229 GLU A CA 1
ATOM 1747 C C . GLU A 1 229 ? 12.966 6.723 -11.675 1.00 83.00 229 GLU A C 1
ATOM 1749 O O . GLU A 1 229 ? 13.360 7.406 -12.617 1.00 83.00 229 GLU A O 1
ATOM 1754 N N . TRP A 1 230 ? 12.076 7.182 -10.797 1.00 90.50 230 TRP A N 1
ATOM 1755 C CA . TRP A 1 230 ? 11.542 8.533 -10.878 1.00 90.50 230 TRP A CA 1
ATOM 1756 C C . TRP A 1 230 ? 12.580 9.587 -10.482 1.00 90.50 230 TRP A C 1
ATOM 1758 O O . TRP A 1 230 ? 12.737 10.566 -11.203 1.00 90.50 230 TRP A O 1
ATOM 1768 N N . SER A 1 231 ? 13.328 9.371 -9.398 1.00 89.69 231 SER A N 1
ATOM 1769 C CA . SER A 1 231 ? 14.352 10.315 -8.923 1.00 89.69 231 SER A CA 1
ATOM 1770 C C . SER A 1 231 ? 15.559 10.441 -9.858 1.00 89.69 231 SER A C 1
ATOM 1772 O O . SER A 1 231 ? 16.215 11.477 -9.865 1.00 89.69 231 SER A O 1
ATOM 1774 N N . GLU A 1 232 ? 15.825 9.426 -10.685 1.00 88.25 232 GLU A N 1
ATOM 1775 C CA . GLU A 1 232 ? 16.887 9.441 -11.700 1.00 88.25 232 GLU A CA 1
ATOM 1776 C C . GLU A 1 232 ? 16.484 10.189 -12.990 1.00 88.25 232 GLU A C 1
ATOM 1778 O O . GLU A 1 232 ? 17.348 10.554 -13.795 1.00 88.25 232 GLU A O 1
ATOM 1783 N N . ARG A 1 233 ? 15.183 10.442 -13.210 1.00 86.25 233 ARG A N 1
ATOM 1784 C CA . ARG A 1 233 ? 14.684 11.181 -14.381 1.00 86.25 233 ARG A CA 1
ATOM 1785 C C . ARG A 1 233 ? 14.773 12.689 -14.164 1.00 86.25 233 ARG A C 1
ATOM 1787 O O . ARG A 1 233 ? 14.674 13.195 -13.047 1.00 86.25 233 ARG A O 1
ATOM 1794 N N . ARG A 1 234 ? 14.944 13.407 -15.275 1.00 86.12 234 ARG A N 1
ATOM 1795 C CA . ARG A 1 234 ? 14.869 14.868 -15.312 1.00 86.12 234 ARG A CA 1
ATOM 1796 C C . ARG A 1 234 ? 13.464 15.307 -15.701 1.00 86.12 234 ARG A C 1
ATOM 1798 O O . ARG A 1 234 ? 12.854 14.688 -16.572 1.00 86.12 234 ARG A O 1
ATOM 1805 N N . ASP A 1 235 ? 12.986 16.366 -15.066 1.00 83.44 235 ASP A N 1
ATOM 1806 C CA . ASP A 1 235 ? 11.740 17.027 -15.432 1.00 83.44 235 ASP A CA 1
ATOM 1807 C C . ASP A 1 235 ? 11.873 17.799 -16.760 1.00 83.44 235 ASP A C 1
ATOM 1809 O O . ASP A 1 235 ? 12.929 17.826 -17.402 1.00 83.44 235 ASP A O 1
ATOM 1813 N N . ASN A 1 236 ? 10.785 18.450 -17.176 1.00 82.81 236 ASN A N 1
ATOM 1814 C CA . ASN A 1 236 ? 10.751 19.253 -18.401 1.00 82.81 236 ASN A CA 1
ATOM 1815 C C . ASN A 1 236 ? 11.706 20.466 -18.359 1.00 82.81 236 ASN A C 1
ATOM 1817 O O . ASN A 1 236 ? 12.015 21.033 -19.404 1.00 82.81 236 ASN A O 1
ATOM 1821 N N . GLU A 1 237 ? 12.184 20.852 -17.172 1.00 85.25 237 GLU A N 1
ATOM 1822 C CA . GLU A 1 237 ? 13.154 21.928 -16.944 1.00 85.25 237 GLU A CA 1
ATOM 1823 C C . GLU A 1 237 ? 14.599 21.400 -16.840 1.00 85.25 237 GLU A C 1
ATOM 1825 O O . GLU A 1 237 ? 15.542 22.176 -16.669 1.00 85.25 237 GLU A O 1
ATOM 1830 N N . GLY A 1 238 ? 14.801 20.082 -16.946 1.00 84.94 238 GLY A N 1
ATOM 1831 C CA . GLY A 1 238 ? 16.103 19.430 -16.839 1.00 84.94 238 GLY A CA 1
ATOM 1832 C C . GLY A 1 238 ? 16.589 19.197 -15.401 1.00 84.94 238 GLY A C 1
ATOM 1833 O O . GLY A 1 238 ? 17.727 18.743 -15.218 1.00 84.94 238 GLY A O 1
ATOM 1834 N N . LYS A 1 239 ? 15.774 19.475 -14.378 1.00 86.12 239 LYS A N 1
ATOM 1835 C CA . LYS A 1 239 ? 16.113 19.246 -12.965 1.00 86.12 239 LYS A CA 1
ATOM 1836 C C . LYS A 1 239 ? 15.774 17.819 -12.553 1.00 86.12 239 LYS A C 1
ATOM 1838 O O . LYS A 1 239 ? 14.872 17.194 -13.096 1.00 86.12 239 LYS A O 1
ATOM 1843 N N . LEU A 1 240 ? 16.534 17.293 -11.597 1.00 86.50 240 LEU A N 1
ATOM 1844 C CA . LEU A 1 240 ? 16.240 15.999 -10.983 1.00 86.50 240 LEU A CA 1
ATOM 1845 C C . LEU A 1 240 ? 15.066 16.130 -10.013 1.00 86.50 240 LEU A C 1
ATOM 1847 O O . LEU A 1 240 ? 14.912 17.151 -9.344 1.00 86.50 240 LEU A O 1
ATOM 1851 N N . HIS A 1 241 ? 14.289 15.061 -9.902 1.00 86.44 241 HIS A N 1
ATOM 1852 C CA . HIS A 1 241 ? 13.187 14.972 -8.959 1.00 86.44 241 HIS A CA 1
ATOM 1853 C C . HIS A 1 241 ? 13.690 14.723 -7.526 1.00 86.44 241 HIS A C 1
ATOM 1855 O O . HIS A 1 241 ? 14.259 13.672 -7.228 1.00 86.44 241 HIS A O 1
ATOM 1861 N N . THR A 1 242 ? 13.472 15.685 -6.625 1.00 86.94 242 THR A N 1
ATOM 1862 C CA . THR A 1 242 ? 13.976 15.643 -5.237 1.00 86.94 242 THR A CA 1
ATOM 1863 C C . THR A 1 242 ? 12.915 15.330 -4.190 1.00 86.94 242 THR A C 1
ATOM 1865 O O . THR A 1 242 ? 13.232 14.752 -3.146 1.00 86.94 242 THR A O 1
ATOM 1868 N N . ASP A 1 243 ? 11.669 15.707 -4.461 1.00 91.44 243 ASP A N 1
ATOM 1869 C CA . ASP A 1 243 ? 10.573 15.693 -3.503 1.00 91.44 243 ASP A CA 1
ATOM 1870 C C . ASP A 1 243 ? 9.226 15.403 -4.175 1.00 91.44 243 ASP A C 1
ATOM 1872 O O . ASP A 1 243 ? 8.924 15.885 -5.265 1.00 91.44 243 ASP A O 1
ATOM 1876 N N . ALA A 1 244 ? 8.403 14.588 -3.516 1.00 92.19 244 ALA A N 1
ATOM 1877 C CA . ALA A 1 244 ? 7.040 14.301 -3.950 1.00 92.19 244 ALA A CA 1
ATOM 1878 C C . ALA A 1 244 ? 6.112 14.134 -2.750 1.00 92.19 244 ALA A C 1
ATOM 1880 O O . ALA A 1 244 ? 6.447 13.462 -1.774 1.00 92.19 244 ALA A O 1
ATOM 1881 N N . ASN A 1 245 ? 4.909 14.696 -2.861 1.00 96.00 245 ASN A N 1
ATOM 1882 C CA . ASN A 1 245 ? 3.831 14.521 -1.896 1.00 96.00 245 ASN A CA 1
ATOM 1883 C C . ASN A 1 245 ? 2.638 13.893 -2.611 1.00 96.00 245 ASN A C 1
ATOM 1885 O O . ASN A 1 245 ? 1.931 14.567 -3.355 1.00 96.00 245 ASN A O 1
ATOM 1889 N N . ILE A 1 246 ? 2.426 12.600 -2.387 1.00 96.56 246 ILE A N 1
ATOM 1890 C CA . ILE A 1 246 ? 1.385 11.821 -3.052 1.00 96.56 246 ILE A CA 1
ATOM 1891 C C . ILE A 1 246 ? 0.320 11.446 -2.026 1.00 96.56 246 ILE A C 1
ATOM 1893 O O . ILE A 1 246 ? 0.634 10.960 -0.941 1.00 96.56 246 ILE A O 1
ATOM 1897 N N . MET A 1 247 ? -0.945 11.651 -2.376 1.00 97.81 247 MET A N 1
ATOM 1898 C CA . MET A 1 247 ? -2.088 11.189 -1.590 1.00 97.81 247 MET A CA 1
ATOM 1899 C C . MET A 1 247 ? -2.800 10.088 -2.359 1.00 97.81 247 MET A C 1
ATOM 1901 O O . MET A 1 247 ? -3.297 10.333 -3.457 1.00 97.81 247 MET A O 1
ATOM 1905 N N . VAL A 1 248 ? -2.864 8.888 -1.785 1.00 97.75 248 VAL A N 1
ATOM 1906 C CA . VAL A 1 248 ? -3.577 7.751 -2.378 1.00 97.75 248 VAL A CA 1
ATOM 1907 C C . VAL A 1 248 ? -4.883 7.524 -1.644 1.00 97.75 248 VAL A C 1
ATOM 1909 O O . VAL A 1 248 ? -4.889 7.345 -0.429 1.00 97.75 248 VAL A O 1
ATOM 1912 N N . ARG A 1 249 ? -5.989 7.527 -2.382 1.00 97.81 249 ARG A N 1
ATOM 1913 C CA . ARG A 1 249 ? -7.320 7.171 -1.884 1.00 97.81 249 ARG A CA 1
ATOM 1914 C C . ARG A 1 249 ? -7.685 5.789 -2.383 1.00 97.81 249 ARG A C 1
ATOM 1916 O O . ARG A 1 249 ? -7.526 5.535 -3.568 1.00 97.81 249 ARG A O 1
ATOM 1923 N N . LEU A 1 250 ? -8.178 4.932 -1.501 1.00 96.81 250 LEU A N 1
ATOM 1924 C CA . LEU A 1 250 ? -8.624 3.582 -1.838 1.00 96.81 250 LEU A CA 1
ATOM 1925 C C . LEU A 1 250 ? -9.771 3.146 -0.921 1.00 96.81 250 LEU A C 1
ATOM 1927 O O . LEU A 1 250 ? -9.971 3.719 0.152 1.00 96.81 250 LEU A O 1
ATOM 1931 N N . VAL A 1 251 ? -10.499 2.111 -1.334 1.00 96.19 251 VAL A N 1
ATOM 1932 C CA . VAL A 1 251 ? -11.559 1.489 -0.533 1.00 96.19 251 VAL A CA 1
ATOM 1933 C C . VAL A 1 251 ? -11.152 0.064 -0.195 1.00 96.19 251 VAL A C 1
ATOM 1935 O O . VAL A 1 251 ? -10.848 -0.712 -1.095 1.00 96.19 251 VAL A O 1
ATOM 1938 N N . VAL A 1 252 ? -11.165 -0.294 1.086 1.00 95.75 252 VAL A N 1
ATOM 1939 C CA . VAL A 1 252 ? -10.972 -1.675 1.541 1.00 95.75 252 VAL A CA 1
ATOM 1940 C C . VAL A 1 252 ? -12.338 -2.340 1.670 1.00 95.75 252 VAL A C 1
ATOM 1942 O O . VAL A 1 252 ? -13.195 -1.883 2.435 1.00 95.75 252 VAL A O 1
ATOM 1945 N N . GLY A 1 253 ? -12.531 -3.394 0.882 1.00 91.94 253 GLY A N 1
ATOM 1946 C CA . GLY A 1 253 ? -13.710 -4.242 0.858 1.00 91.94 253 GLY A CA 1
ATOM 1947 C C . GLY A 1 253 ? -13.882 -5.070 2.127 1.00 91.94 253 GLY A C 1
ATOM 1948 O O . GLY A 1 253 ? -12.952 -5.272 2.911 1.00 91.94 253 GLY A O 1
ATOM 1949 N N . SER A 1 254 ? -15.091 -5.599 2.315 1.00 91.25 254 SER A N 1
ATOM 1950 C CA . SER A 1 254 ? -15.387 -6.528 3.412 1.00 91.25 254 SER A CA 1
ATOM 1951 C C . SER A 1 254 ? -14.618 -7.851 3.306 1.00 91.25 254 SER A C 1
ATOM 1953 O O . SER A 1 254 ? -14.409 -8.549 4.294 1.00 91.25 254 SER A O 1
ATOM 1955 N N . ASP A 1 255 ? -14.182 -8.192 2.099 1.00 91.25 255 ASP A N 1
ATOM 1956 C CA . ASP A 1 255 ? -13.308 -9.319 1.780 1.00 91.25 255 ASP A CA 1
ATOM 1957 C C . ASP A 1 255 ? -11.828 -9.068 2.122 1.00 91.25 255 ASP A C 1
ATOM 1959 O O . ASP A 1 255 ? -11.023 -9.993 2.032 1.00 91.25 255 ASP A O 1
ATOM 1963 N N . GLY A 1 256 ? -11.466 -7.854 2.555 1.00 90.31 256 GLY A N 1
ATOM 1964 C CA . GLY A 1 256 ? -10.085 -7.480 2.862 1.00 90.31 256 GLY A CA 1
ATOM 1965 C C . GLY A 1 256 ? -9.261 -7.101 1.627 1.00 90.31 256 GLY A C 1
ATOM 1966 O O . GLY A 1 256 ? -8.041 -6.957 1.726 1.00 90.31 256 GLY A O 1
ATOM 1967 N N . VAL A 1 257 ? -9.905 -6.928 0.469 1.00 91.88 257 VAL A N 1
ATOM 1968 C CA . VAL A 1 257 ? -9.244 -6.506 -0.769 1.00 91.88 257 VAL A CA 1
ATOM 1969 C C . VAL A 1 257 ? -9.393 -4.997 -0.939 1.00 91.88 257 VAL A C 1
ATOM 1971 O O . VAL A 1 257 ? -10.464 -4.427 -0.729 1.00 91.88 257 VAL A O 1
ATOM 1974 N N . ALA A 1 258 ? -8.299 -4.325 -1.290 1.00 93.69 258 ALA A N 1
ATOM 1975 C CA . ALA A 1 258 ? -8.337 -2.922 -1.667 1.00 93.69 258 ALA A CA 1
ATOM 1976 C C . ALA A 1 258 ? -8.756 -2.758 -3.130 1.00 93.69 258 ALA A C 1
ATOM 1978 O O . ALA A 1 258 ? -8.339 -3.515 -4.004 1.00 93.69 258 ALA A O 1
ATOM 1979 N N . HIS A 1 259 ? -9.566 -1.737 -3.386 1.00 93.19 259 HIS A N 1
ATOM 1980 C CA . HIS A 1 259 ? -10.063 -1.401 -4.708 1.00 93.19 259 HIS A CA 1
ATOM 1981 C C . HIS A 1 259 ? -9.983 0.098 -4.969 1.00 93.19 259 HIS A C 1
ATOM 1983 O O . HIS A 1 259 ? -10.123 0.918 -4.054 1.00 93.19 259 HIS A O 1
ATOM 1989 N N . SER A 1 260 ? -9.891 0.443 -6.256 1.00 91.81 260 SER A N 1
ATOM 1990 C CA . SER A 1 260 ? -10.025 1.821 -6.748 1.00 91.81 260 SER A CA 1
ATOM 1991 C C . SER A 1 260 ? -8.982 2.756 -6.136 1.00 91.81 260 SER A C 1
ATOM 1993 O O . SER A 1 260 ? -9.313 3.864 -5.711 1.00 91.81 260 SER A O 1
ATOM 1995 N N . ALA A 1 261 ? -7.728 2.299 -6.069 1.00 95.44 261 ALA A N 1
ATOM 1996 C CA . ALA A 1 261 ? -6.622 3.142 -5.646 1.00 95.44 261 ALA A CA 1
ATOM 1997 C C . ALA A 1 261 ? -6.402 4.276 -6.659 1.00 95.44 261 ALA A C 1
ATOM 1999 O O . ALA A 1 261 ? -6.199 4.035 -7.846 1.00 95.44 261 ALA A O 1
ATOM 2000 N N . VAL A 1 262 ? -6.446 5.520 -6.184 1.00 96.38 262 VAL A N 1
ATOM 2001 C CA . VAL A 1 262 ? -6.222 6.721 -6.995 1.00 96.38 262 VAL A CA 1
ATOM 2002 C C . VAL A 1 262 ? -5.219 7.618 -6.286 1.00 96.38 262 VAL A C 1
ATOM 2004 O O . VAL A 1 262 ? -5.468 8.073 -5.167 1.00 96.38 262 VAL A O 1
ATOM 2007 N N . ALA A 1 263 ? -4.099 7.898 -6.945 1.00 96.69 263 ALA A N 1
ATOM 2008 C CA . ALA A 1 263 ? -3.029 8.745 -6.445 1.00 96.69 263 ALA A CA 1
ATOM 2009 C C . ALA A 1 263 ? -3.083 10.153 -7.056 1.00 96.69 263 ALA A C 1
ATOM 2011 O O . ALA A 1 263 ? -3.182 10.345 -8.270 1.00 96.69 263 ALA A O 1
ATOM 2012 N N . THR A 1 264 ? -2.964 11.169 -6.206 1.00 96.06 264 THR A N 1
ATOM 2013 C CA . THR A 1 264 ? -2.908 12.587 -6.593 1.00 96.06 264 THR A CA 1
ATOM 2014 C C . THR A 1 264 ? -1.665 13.262 -6.012 1.00 96.06 264 THR A C 1
ATOM 2016 O O . THR A 1 264 ? -1.015 12.708 -5.129 1.00 96.06 264 THR A O 1
ATOM 2019 N N . GLY A 1 265 ? -1.308 14.450 -6.515 1.00 91.69 265 GLY A N 1
ATOM 2020 C CA . GLY A 1 265 ? -0.156 15.221 -6.018 1.00 91.69 265 GLY A CA 1
ATOM 2021 C C . GLY A 1 265 ? 1.163 15.002 -6.771 1.00 91.69 265 GLY A C 1
ATOM 2022 O O . GLY A 1 265 ? 2.200 15.484 -6.329 1.00 91.69 265 GLY A O 1
ATOM 2023 N N . VAL A 1 266 ? 1.142 14.309 -7.919 1.00 89.94 266 VAL A N 1
ATOM 2024 C CA . VAL A 1 266 ? 2.333 14.123 -8.765 1.00 89.94 266 VAL A CA 1
ATOM 2025 C C . VAL A 1 266 ? 2.026 14.169 -10.267 1.00 89.94 266 VAL A C 1
ATOM 2027 O O . VAL A 1 266 ? 1.055 13.571 -10.749 1.00 89.94 266 VAL A O 1
ATOM 2030 N N . GLU A 1 267 ? 2.898 14.843 -11.022 1.00 85.56 267 GLU A N 1
ATOM 2031 C CA . GLU A 1 267 ? 2.826 15.020 -12.484 1.00 85.56 267 GLU A CA 1
ATOM 2032 C C . GLU A 1 267 ? 3.561 13.919 -13.272 1.00 85.56 267 GLU A C 1
ATOM 2034 O O . GLU A 1 267 ? 4.002 14.116 -14.398 1.00 85.56 267 GLU A O 1
ATOM 2039 N N . SER A 1 268 ? 3.696 12.723 -12.698 1.00 89.06 268 SER A N 1
ATOM 2040 C CA . SER A 1 268 ? 4.299 11.567 -13.370 1.00 89.06 268 SER A CA 1
ATOM 2041 C C . SER A 1 268 ? 3.294 10.416 -13.425 1.00 89.06 268 SER A C 1
ATOM 2043 O O . SER A 1 268 ? 3.019 9.809 -12.386 1.00 89.06 268 SER A O 1
ATOM 2045 N N . PRO A 1 269 ? 2.736 10.087 -14.610 1.00 91.38 269 PRO A N 1
ATOM 2046 C CA . PRO A 1 269 ? 1.801 8.973 -14.757 1.00 91.38 269 PRO A CA 1
ATOM 2047 C C . PRO A 1 269 ? 2.405 7.628 -14.337 1.00 91.38 269 PRO A C 1
ATOM 2049 O O . PRO A 1 269 ? 1.723 6.824 -13.709 1.00 91.38 269 PRO A O 1
ATOM 2052 N N . SER A 1 270 ? 3.691 7.399 -14.629 1.00 91.12 270 SER A N 1
ATOM 2053 C CA . SER A 1 270 ? 4.390 6.162 -14.256 1.00 91.12 270 SER A CA 1
ATOM 2054 C C . SER A 1 270 ? 4.539 6.022 -12.742 1.00 91.12 270 SER A C 1
ATOM 2056 O O . SER A 1 270 ? 4.258 4.956 -12.200 1.00 91.12 270 SER A O 1
ATOM 2058 N N . LEU A 1 271 ? 4.944 7.097 -12.051 1.00 93.56 271 LEU A N 1
ATOM 2059 C CA . LEU A 1 271 ? 5.072 7.080 -10.593 1.00 93.56 271 LEU A CA 1
ATOM 2060 C C . LEU A 1 271 ? 3.702 6.908 -9.930 1.00 93.56 271 LEU A C 1
ATOM 2062 O O . LEU A 1 271 ? 3.564 6.102 -9.015 1.00 93.56 271 LEU A O 1
ATOM 2066 N N . ARG A 1 272 ? 2.686 7.617 -10.436 1.00 95.25 272 ARG A N 1
ATOM 2067 C CA . ARG A 1 272 ? 1.304 7.518 -9.962 1.00 95.25 272 ARG A CA 1
ATOM 2068 C C . ARG A 1 272 ? 0.805 6.073 -10.005 1.00 95.25 272 ARG A C 1
ATOM 2070 O O . ARG A 1 272 ? 0.447 5.530 -8.967 1.00 95.25 272 ARG A O 1
ATOM 2077 N N . TRP A 1 273 ? 0.891 5.438 -11.173 1.00 95.12 273 TRP A N 1
ATOM 2078 C CA . TRP A 1 273 ? 0.434 4.062 -11.367 1.00 95.12 273 TRP A CA 1
ATOM 2079 C C . TRP A 1 273 ? 1.220 3.044 -10.527 1.00 95.12 273 TRP A C 1
ATOM 2081 O O . TRP A 1 273 ? 0.639 2.102 -9.986 1.00 95.12 273 TRP A O 1
ATOM 2091 N N . CYS A 1 274 ? 2.537 3.235 -10.388 1.00 95.00 274 CYS A N 1
ATOM 2092 C CA . CYS A 1 274 ? 3.378 2.368 -9.561 1.00 95.00 274 CYS A CA 1
ATOM 2093 C C . CYS A 1 274 ? 2.954 2.415 -8.087 1.00 95.00 274 CYS A C 1
ATOM 2095 O O . CYS A 1 274 ? 2.781 1.371 -7.458 1.00 95.00 274 CYS A O 1
ATOM 2097 N N . VAL A 1 275 ? 2.737 3.621 -7.551 1.00 95.75 275 VAL A N 1
ATOM 2098 C CA . VAL A 1 275 ? 2.331 3.824 -6.155 1.00 95.75 275 VAL A CA 1
ATOM 2099 C C . VAL A 1 275 ? 0.907 3.313 -5.909 1.00 95.75 275 VAL A C 1
ATOM 2101 O O . VAL A 1 275 ? 0.687 2.636 -4.906 1.00 95.75 275 VAL A O 1
ATOM 2104 N N . GLU A 1 276 ? -0.035 3.568 -6.826 1.00 96.06 276 GLU A N 1
ATOM 2105 C CA . GLU A 1 276 ? -1.400 3.009 -6.781 1.00 96.06 276 GLU A CA 1
ATOM 2106 C C . GLU A 1 276 ? -1.359 1.481 -6.696 1.00 96.06 276 GLU A C 1
ATOM 2108 O O . GLU A 1 276 ? -1.867 0.895 -5.742 1.00 96.06 276 GLU A O 1
ATOM 2113 N N . SER A 1 277 ? -0.664 0.846 -7.642 1.00 94.69 277 SER A N 1
ATOM 2114 C CA . SER A 1 277 ? -0.586 -0.613 -7.744 1.00 94.69 277 SER A CA 1
ATOM 2115 C C . SER A 1 277 ? 0.095 -1.259 -6.538 1.00 94.69 277 SER A C 1
ATOM 2117 O O . SER A 1 277 ? -0.272 -2.362 -6.137 1.00 94.69 277 SER A O 1
ATOM 2119 N N . ALA A 1 278 ? 1.114 -0.609 -5.969 1.00 94.62 278 ALA A N 1
ATOM 2120 C CA . ALA A 1 278 ? 1.812 -1.118 -4.794 1.00 94.62 278 ALA A CA 1
ATOM 2121 C C . ALA A 1 278 ? 0.924 -1.075 -3.542 1.00 94.62 278 ALA A C 1
ATOM 2123 O O . ALA A 1 278 ? 0.878 -2.047 -2.792 1.00 94.62 278 ALA A O 1
ATOM 2124 N N . ILE A 1 279 ? 0.191 0.024 -3.342 1.00 95.50 279 ILE A N 1
ATOM 2125 C CA . ILE A 1 279 ? -0.694 0.210 -2.185 1.00 95.50 279 ILE A CA 1
ATOM 2126 C C . ILE A 1 279 ? -1.957 -0.653 -2.298 1.00 95.50 279 ILE A C 1
ATOM 2128 O O . ILE A 1 279 ? -2.400 -1.215 -1.300 1.00 95.50 279 ILE A O 1
ATOM 2132 N N . GLU A 1 280 ? -2.521 -0.812 -3.497 1.00 94.94 280 GLU A N 1
ATOM 2133 C CA . GLU A 1 280 ? -3.721 -1.633 -3.724 1.00 94.94 280 GLU A CA 1
ATOM 2134 C C . GLU A 1 280 ? -3.475 -3.134 -3.485 1.00 94.94 280 GLU A C 1
ATOM 2136 O O . GLU A 1 280 ? -4.400 -3.876 -3.171 1.00 94.94 280 GLU A O 1
ATOM 2141 N N . ARG A 1 281 ? -2.222 -3.597 -3.576 1.00 94.44 281 ARG A N 1
ATOM 2142 C CA . ARG A 1 281 ? -1.846 -4.999 -3.313 1.00 94.44 281 ARG A CA 1
ATOM 2143 C C . ARG A 1 281 ? -1.634 -5.326 -1.837 1.00 94.44 281 ARG A C 1
ATOM 2145 O O . ARG A 1 281 ? -1.372 -6.486 -1.519 1.00 94.44 281 ARG A O 1
ATOM 2152 N N . VAL A 1 282 ? -1.713 -4.338 -0.946 1.00 93.81 282 VAL A N 1
ATOM 2153 C CA . VAL A 1 282 ? -1.573 -4.574 0.493 1.00 93.81 282 VAL A CA 1
ATOM 2154 C C . VAL A 1 282 ? -2.713 -5.488 0.966 1.00 93.81 282 VAL A C 1
ATOM 2156 O O . VAL A 1 282 ? -3.879 -5.172 0.729 1.00 93.81 282 VAL A O 1
ATOM 2159 N N . PRO A 1 283 ? -2.414 -6.624 1.623 1.00 91.38 283 PRO A N 1
ATOM 2160 C CA . PRO A 1 283 ? -3.450 -7.507 2.140 1.00 91.38 283 PRO A CA 1
ATOM 2161 C C . PRO A 1 283 ? -4.057 -6.921 3.418 1.00 91.38 283 PRO A C 1
ATOM 2163 O O . PRO A 1 283 ? -3.338 -6.613 4.372 1.00 91.38 283 PRO A O 1
ATOM 2166 N N . PHE A 1 284 ? -5.386 -6.818 3.472 1.00 94.12 284 PHE A N 1
ATOM 2167 C CA . PHE A 1 284 ? -6.102 -6.373 4.665 1.00 94.12 284 PHE A CA 1
ATOM 2168 C C . PHE A 1 284 ? -6.919 -7.513 5.282 1.00 94.12 284 PHE A C 1
ATOM 2170 O O . PHE A 1 284 ? -7.379 -8.412 4.577 1.00 94.12 284 PHE A O 1
ATOM 2177 N N . PRO A 1 285 ? -7.122 -7.507 6.610 1.00 92.56 285 PRO A N 1
ATOM 2178 C CA . PRO A 1 285 ? -8.009 -8.465 7.247 1.00 92.56 285 PRO A CA 1
ATOM 2179 C C . PRO A 1 285 ? -9.461 -8.216 6.799 1.00 92.56 285 PRO A C 1
ATOM 2181 O O . PRO A 1 285 ? -9.893 -7.057 6.786 1.00 92.56 285 PRO A O 1
ATOM 2184 N N . PRO A 1 286 ? -10.229 -9.273 6.477 1.00 91.69 286 PRO A N 1
ATOM 2185 C CA . PRO A 1 286 ? -11.637 -9.135 6.130 1.00 91.69 286 PRO A CA 1
ATOM 2186 C C . PRO A 1 286 ? -12.440 -8.604 7.322 1.00 91.69 286 PRO A C 1
ATOM 2188 O O . PRO A 1 286 ? -12.098 -8.831 8.488 1.00 91.69 286 PRO A O 1
ATOM 2191 N N . GLY A 1 287 ? -13.536 -7.909 7.035 1.00 90.31 287 GLY A N 1
ATOM 2192 C CA . GLY A 1 287 ? -14.387 -7.313 8.057 1.00 90.31 287 GLY A CA 1
ATOM 2193 C C . GLY A 1 287 ? -15.774 -6.935 7.541 1.00 90.31 287 GLY A C 1
ATOM 2194 O O . GLY A 1 287 ? -16.032 -6.992 6.345 1.00 90.31 287 GLY A O 1
ATOM 2195 N N . PRO A 1 288 ? -16.712 -6.592 8.435 1.00 89.19 288 PRO A N 1
ATOM 2196 C CA . PRO A 1 288 ? -18.104 -6.343 8.057 1.00 89.19 288 PRO A CA 1
ATOM 2197 C C . PRO A 1 288 ? -18.315 -5.047 7.258 1.00 89.19 288 PRO A C 1
ATOM 2199 O O . PRO A 1 288 ? -19.300 -4.930 6.528 1.00 89.19 288 PRO A O 1
ATOM 2202 N N . ASP A 1 289 ? -17.417 -4.072 7.392 1.00 91.50 289 ASP A N 1
ATOM 2203 C CA . ASP A 1 289 ? -17.592 -2.736 6.832 1.00 91.50 289 ASP A CA 1
ATOM 2204 C C . ASP A 1 289 ? -16.639 -2.469 5.661 1.00 91.50 289 ASP A C 1
ATOM 2206 O O . ASP A 1 289 ? -15.553 -3.040 5.565 1.00 91.50 289 ASP A O 1
ATOM 2210 N N . LEU A 1 290 ? -17.045 -1.547 4.792 1.00 92.88 290 LEU A N 1
ATOM 2211 C CA . LEU A 1 290 ? -16.210 -0.907 3.783 1.00 92.88 290 LEU A CA 1
ATOM 2212 C C . LEU A 1 290 ? -15.475 0.267 4.430 1.00 92.88 290 LEU A C 1
ATOM 2214 O O . LEU A 1 290 ? -16.109 1.124 5.057 1.00 92.88 290 LEU A O 1
ATOM 2218 N N . LEU A 1 291 ? -14.157 0.330 4.267 1.00 95.31 291 LEU A N 1
ATOM 2219 C CA . LEU A 1 291 ? -13.340 1.409 4.822 1.00 95.31 291 LEU A CA 1
ATOM 2220 C C . LEU A 1 291 ? -12.738 2.260 3.711 1.00 95.31 291 LEU A C 1
ATOM 2222 O O . LEU A 1 291 ? -12.111 1.737 2.796 1.00 95.31 291 LEU A O 1
ATOM 2226 N N . ASP A 1 292 ? -12.891 3.575 3.826 1.00 95.88 292 ASP A N 1
ATOM 2227 C CA . ASP A 1 292 ? -12.237 4.538 2.945 1.00 95.88 292 ASP A CA 1
ATOM 2228 C C . ASP A 1 292 ? -10.896 4.927 3.576 1.00 95.88 292 ASP A C 1
ATOM 2230 O O . ASP A 1 292 ? -10.849 5.432 4.706 1.00 95.88 292 ASP A O 1
ATOM 2234 N N . LEU A 1 293 ? -9.802 4.660 2.865 1.00 96.38 293 LEU A N 1
ATOM 2235 C CA . LEU A 1 293 ? -8.442 4.918 3.323 1.00 96.38 293 LEU A CA 1
ATOM 2236 C C . LEU A 1 293 ? -7.810 6.045 2.507 1.00 96.38 293 LEU A C 1
ATOM 2238 O O . LEU A 1 293 ? -7.928 6.101 1.283 1.00 96.38 293 LEU A O 1
ATOM 2242 N N . GLU A 1 294 ? -7.071 6.898 3.206 1.00 97.62 294 GLU A N 1
ATOM 2243 C CA . GLU A 1 294 ? -6.106 7.828 2.634 1.00 97.62 294 GLU A CA 1
ATOM 2244 C C . GLU A 1 294 ? -4.700 7.431 3.079 1.00 97.62 294 GLU A C 1
ATOM 2246 O O . GLU A 1 294 ? -4.436 7.266 4.268 1.00 97.62 294 GLU A O 1
ATOM 2251 N N . VAL A 1 295 ? -3.782 7.297 2.129 1.00 97.31 295 VAL A N 1
ATOM 2252 C CA . VAL A 1 295 ? -2.374 7.000 2.382 1.00 97.31 295 VAL A CA 1
ATOM 2253 C C . VAL A 1 295 ? -1.541 8.168 1.879 1.00 97.31 295 VAL A C 1
ATOM 2255 O O . VAL A 1 295 ? -1.468 8.425 0.678 1.00 97.31 295 VAL A O 1
ATOM 2258 N N . ALA A 1 296 ? -0.914 8.881 2.809 1.00 97.31 296 ALA A N 1
ATOM 2259 C CA . ALA A 1 296 ? 0.032 9.937 2.489 1.00 97.31 296 ALA A CA 1
ATOM 2260 C C . ALA A 1 296 ? 1.416 9.324 2.259 1.00 97.31 296 ALA A C 1
ATOM 2262 O O . ALA A 1 296 ? 1.968 8.694 3.160 1.00 97.31 296 ALA A O 1
ATOM 2263 N N . VAL A 1 297 ? 1.981 9.533 1.074 1.00 96.81 297 VAL A N 1
ATOM 2264 C CA . VAL A 1 297 ? 3.342 9.134 0.714 1.00 96.81 297 VAL A CA 1
ATOM 2265 C C . VAL A 1 297 ? 4.160 10.399 0.501 1.00 96.81 297 VAL A C 1
ATOM 2267 O O . VAL A 1 297 ? 3.880 11.192 -0.397 1.00 96.81 297 VAL A O 1
ATOM 2270 N N . ARG A 1 298 ? 5.179 10.593 1.333 1.00 95.75 298 ARG A N 1
ATOM 2271 C CA . ARG A 1 298 ? 6.134 11.694 1.205 1.00 95.75 298 ARG A CA 1
ATOM 2272 C C . ARG A 1 298 ? 7.485 11.139 0.818 1.00 95.75 298 ARG A C 1
ATOM 2274 O O . ARG A 1 298 ? 7.978 10.242 1.495 1.00 95.75 298 ARG A O 1
ATOM 2281 N N . TYR A 1 299 ? 8.075 11.691 -0.228 1.00 94.12 299 TYR A N 1
ATOM 2282 C CA . TYR A 1 299 ? 9.444 11.421 -0.636 1.00 94.12 299 TYR A CA 1
ATOM 2283 C C . TYR A 1 299 ? 10.247 12.711 -0.539 1.00 94.12 299 TYR A C 1
ATOM 2285 O O . TYR A 1 299 ? 9.794 13.746 -1.023 1.00 94.12 299 TYR A O 1
ATOM 2293 N N . SER A 1 300 ? 11.413 12.656 0.095 1.00 93.06 300 SER A N 1
ATOM 2294 C CA . SER A 1 300 ? 12.315 13.797 0.226 1.00 93.06 300 SER A CA 1
ATOM 2295 C C . SER A 1 300 ? 13.747 13.301 0.357 1.00 93.06 300 SER A C 1
ATOM 2297 O O . SER A 1 300 ? 14.075 12.607 1.315 1.00 93.06 300 SER A O 1
ATOM 2299 N N . GLY A 1 301 ? 14.613 13.668 -0.590 1.00 83.31 301 GLY A N 1
ATOM 2300 C CA . GLY A 1 301 ? 16.056 13.426 -0.472 1.00 83.31 301 GLY A CA 1
ATOM 2301 C C . GLY A 1 301 ? 16.455 11.950 -0.345 1.00 83.31 301 GLY A C 1
ATOM 2302 O O . GLY A 1 301 ? 17.445 11.649 0.312 1.00 83.31 301 GLY A O 1
ATOM 2303 N N . GLY A 1 302 ? 15.687 11.032 -0.946 1.00 84.12 302 GLY A N 1
ATOM 2304 C CA . GLY A 1 302 ? 15.937 9.585 -0.883 1.00 84.12 302 GLY A CA 1
ATOM 2305 C C . GLY A 1 302 ? 15.193 8.855 0.235 1.00 84.12 302 GLY A C 1
ATOM 2306 O O . GLY A 1 302 ? 15.087 7.630 0.197 1.00 84.12 302 GLY A O 1
ATOM 2307 N N . GLU A 1 303 ? 14.622 9.579 1.197 1.00 87.50 303 GLU A N 1
ATOM 2308 C CA . GLU A 1 303 ? 13.791 8.993 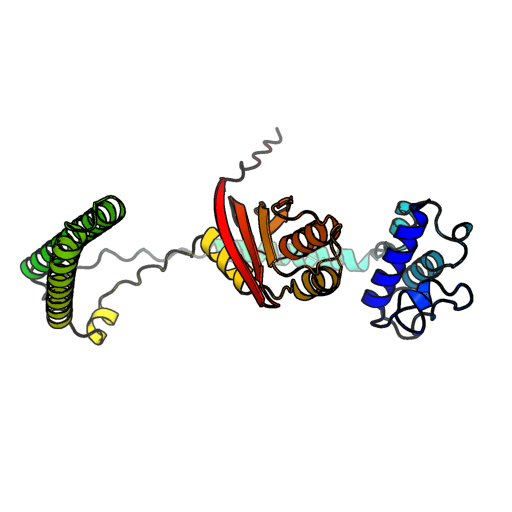2.243 1.00 87.50 303 GLU A CA 1
ATOM 2309 C C . GLU A 1 303 ? 12.310 9.050 1.871 1.00 87.50 303 GLU A C 1
ATOM 2311 O O . GLU A 1 303 ? 11.826 10.014 1.271 1.00 87.50 303 GLU A O 1
ATOM 2316 N N . LYS A 1 304 ? 11.577 8.002 2.260 1.00 90.94 304 LYS A N 1
ATOM 2317 C CA . LYS A 1 304 ? 10.137 7.875 2.043 1.00 90.94 304 LYS A CA 1
ATOM 2318 C C . LYS A 1 304 ? 9.414 7.642 3.362 1.00 90.94 304 LYS A C 1
ATOM 2320 O O . LYS A 1 304 ? 9.810 6.787 4.149 1.00 90.94 304 LYS A O 1
ATOM 2325 N N . ASN A 1 305 ? 8.333 8.376 3.582 1.00 93.88 305 ASN A N 1
ATOM 2326 C CA . ASN A 1 305 ? 7.440 8.199 4.718 1.00 93.88 305 ASN A CA 1
ATOM 2327 C C . ASN A 1 305 ? 6.031 7.909 4.202 1.00 93.88 305 ASN A C 1
ATOM 2329 O O . ASN A 1 305 ? 5.502 8.658 3.379 1.00 93.88 305 ASN A O 1
ATOM 2333 N N . VAL A 1 306 ? 5.441 6.818 4.683 1.00 95.50 306 VAL A N 1
ATOM 2334 C CA . VAL A 1 306 ? 4.098 6.380 4.314 1.00 95.50 306 VAL A CA 1
ATOM 2335 C C . VAL A 1 306 ? 3.230 6.375 5.562 1.00 95.50 306 VAL A C 1
ATOM 2337 O O . VAL A 1 306 ? 3.569 5.755 6.565 1.00 95.50 306 VAL A O 1
ATOM 2340 N N . SER A 1 307 ? 2.107 7.082 5.512 1.00 94.81 307 SER A N 1
ATOM 2341 C CA . SER A 1 307 ? 1.200 7.242 6.648 1.00 94.81 307 SER A CA 1
ATOM 2342 C C . SER A 1 307 ? -0.240 6.955 6.218 1.00 94.81 307 SER A C 1
ATOM 2344 O O . SER A 1 307 ? -0.824 7.771 5.498 1.00 94.81 307 SER A O 1
ATOM 2346 N N . PRO A 1 308 ? -0.825 5.816 6.629 1.00 95.56 308 PRO A N 1
ATOM 2347 C CA . PRO A 1 308 ? -2.215 5.497 6.339 1.00 95.56 308 PRO A CA 1
ATOM 2348 C C . PRO A 1 308 ? -3.164 6.170 7.339 1.00 95.56 308 PRO A C 1
ATOM 2350 O O . PRO A 1 308 ? -2.830 6.398 8.505 1.00 95.56 308 PRO A O 1
ATOM 2353 N N . ARG A 1 309 ? -4.385 6.453 6.892 1.00 95.44 309 ARG A N 1
ATOM 2354 C CA . ARG A 1 309 ? -5.475 6.971 7.713 1.00 95.44 309 ARG A CA 1
ATOM 2355 C C . ARG A 1 309 ? -6.813 6.463 7.191 1.00 95.44 309 ARG A C 1
ATOM 2357 O O . ARG A 1 309 ? -7.107 6.581 6.009 1.00 95.44 309 ARG A O 1
ATOM 2364 N N . VAL A 1 310 ? -7.665 5.973 8.087 1.00 95.44 310 VAL A N 1
ATOM 2365 C CA . VAL A 1 310 ? -9.079 5.725 7.767 1.00 95.44 310 VAL A CA 1
ATOM 2366 C C . VAL A 1 310 ? -9.834 7.052 7.821 1.00 95.44 310 VAL A C 1
ATOM 2368 O O . VAL A 1 310 ? -9.797 7.748 8.840 1.00 95.44 310 VAL A O 1
ATOM 2371 N N . VAL A 1 311 ? -10.501 7.410 6.727 1.00 95.19 311 VAL A N 1
ATOM 2372 C CA . VAL A 1 311 ? -11.278 8.656 6.595 1.00 95.19 311 VAL A CA 1
ATOM 2373 C C . VAL A 1 311 ? -12.785 8.418 6.546 1.00 95.19 311 VAL A C 1
ATOM 2375 O O . VAL A 1 311 ? -13.549 9.329 6.856 1.00 95.19 311 VAL A O 1
ATOM 2378 N N . GLY A 1 312 ? -13.215 7.196 6.225 1.00 90.38 312 GLY A N 1
ATOM 2379 C CA . GLY A 1 312 ? -14.624 6.820 6.155 1.00 90.38 312 GLY A CA 1
ATOM 2380 C C . GLY A 1 312 ? -14.854 5.355 6.515 1.00 90.38 312 GLY A C 1
ATOM 2381 O O . GLY A 1 312 ? -13.974 4.512 6.351 1.00 90.38 312 GLY A O 1
ATOM 2382 N N . GLN A 1 313 ? -16.048 5.063 7.027 1.00 93.50 313 GLN A N 1
ATOM 2383 C CA . GLN A 1 313 ? -16.511 3.712 7.338 1.00 93.50 313 GLN A CA 1
ATOM 2384 C C . GLN A 1 313 ? -17.981 3.596 6.942 1.00 93.50 313 GLN A C 1
ATOM 2386 O O . GLN A 1 313 ? -18.819 4.384 7.385 1.00 93.50 313 GLN A O 1
ATOM 2391 N N . ARG A 1 314 ? -18.292 2.615 6.095 1.00 92.00 314 ARG A N 1
ATOM 2392 C CA . ARG A 1 314 ? -19.629 2.367 5.552 1.00 92.00 314 ARG A CA 1
ATOM 2393 C C . ARG A 1 314 ? -20.007 0.915 5.802 1.00 92.00 314 ARG A C 1
ATOM 2395 O O . ARG A 1 314 ? -19.238 0.015 5.490 1.00 92.00 314 ARG A O 1
ATOM 2402 N N . LYS A 1 315 ? -21.202 0.671 6.337 1.00 87.62 315 LYS A N 1
ATOM 2403 C CA . LYS A 1 315 ? -21.698 -0.700 6.500 1.00 87.62 315 LYS A CA 1
ATOM 2404 C C . LYS A 1 315 ? -21.974 -1.306 5.131 1.00 87.62 315 LYS A C 1
ATOM 2406 O O . LYS A 1 315 ? -22.580 -0.643 4.287 1.00 87.62 315 LYS A O 1
ATOM 2411 N N . THR A 1 316 ? -21.570 -2.555 4.917 1.00 79.06 316 THR A N 1
ATOM 2412 C CA . THR A 1 316 ? -22.047 -3.300 3.750 1.00 79.06 316 THR A CA 1
ATOM 2413 C C . THR A 1 316 ? -23.558 -3.491 3.896 1.00 79.06 316 THR A C 1
ATOM 2415 O O . THR A 1 316 ? -24.049 -3.937 4.9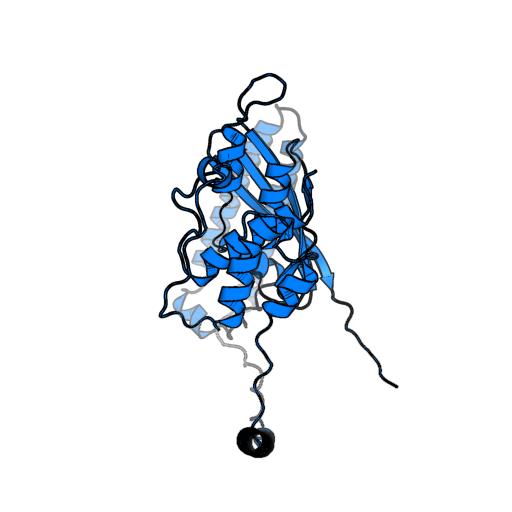35 1.00 79.06 316 THR A O 1
ATOM 2418 N N . ALA A 1 317 ? -24.331 -3.069 2.892 1.00 62.41 317 ALA A N 1
ATOM 2419 C CA . ALA A 1 317 ? -25.756 -3.364 2.863 1.00 62.41 317 ALA A CA 1
ATOM 2420 C C . ALA A 1 317 ? -25.883 -4.884 2.756 1.00 62.41 317 ALA A C 1
ATOM 2422 O O . ALA A 1 317 ? -25.470 -5.463 1.752 1.00 62.41 317 ALA A O 1
ATOM 2423 N N . GLY A 1 318 ? -26.377 -5.527 3.817 1.00 52.00 318 GLY A N 1
ATOM 2424 C CA . GLY A 1 318 ? -26.593 -6.966 3.820 1.00 52.00 318 GLY A CA 1
ATOM 2425 C C . GLY A 1 318 ? -27.416 -7.336 2.595 1.00 52.00 318 GLY A C 1
ATOM 2426 O O . GLY A 1 318 ? -28.531 -6.841 2.430 1.00 52.00 318 GLY A O 1
ATOM 2427 N N . SER A 1 319 ? -26.855 -8.170 1.726 1.00 44.34 319 SER A N 1
ATOM 2428 C CA . SER A 1 319 ? -27.558 -8.764 0.601 1.00 44.34 319 SER A CA 1
ATOM 2429 C C . SER A 1 319 ? -28.653 -9.680 1.142 1.00 44.34 319 SER A C 1
ATOM 2431 O O . SER A 1 319 ? -28.508 -10.894 1.238 1.00 44.34 319 SER A O 1
ATOM 2433 N N . THR A 1 320 ? -29.793 -9.095 1.496 1.00 40.25 320 THR A N 1
ATOM 2434 C CA . THR A 1 320 ? -31.062 -9.817 1.526 1.00 40.25 320 THR A CA 1
ATOM 2435 C C . THR A 1 320 ? -31.484 -9.992 0.071 1.00 40.25 320 THR A C 1
ATOM 2437 O O . THR A 1 320 ? -32.332 -9.281 -0.456 1.00 40.25 320 THR A O 1
ATOM 2440 N N . LEU A 1 321 ? -30.815 -10.920 -0.616 1.00 40.72 321 LEU A N 1
ATOM 2441 C CA . LEU A 1 321 ? -31.393 -11.585 -1.776 1.00 40.72 321 LEU A CA 1
ATOM 2442 C C . LEU A 1 321 ? -32.476 -12.513 -1.224 1.00 40.72 321 LEU A C 1
ATOM 2444 O O . LEU A 1 321 ? -32.237 -13.685 -0.947 1.00 40.72 321 LEU A O 1
ATOM 2448 N N . ASP A 1 322 ? -33.649 -11.931 -0.981 1.00 38.41 322 ASP A N 1
ATOM 2449 C CA . ASP A 1 322 ? -34.883 -12.659 -0.718 1.00 38.41 322 ASP A CA 1
ATOM 2450 C C . ASP A 1 322 ? -35.288 -13.315 -2.048 1.00 38.41 322 ASP A C 1
ATOM 2452 O O . ASP A 1 322 ? -35.934 -12.708 -2.902 1.00 38.41 322 ASP A O 1
ATOM 2456 N N . LEU A 1 323 ? -34.777 -14.525 -2.283 1.00 42.62 323 LEU A N 1
ATOM 2457 C CA . LEU A 1 323 ? -35.237 -15.401 -3.357 1.00 42.62 323 LEU A CA 1
ATOM 2458 C C . LEU A 1 323 ? -36.616 -15.932 -2.948 1.00 42.62 323 LEU A C 1
ATOM 2460 O O . LEU A 1 323 ? -36.718 -16.964 -2.282 1.00 42.62 323 LEU A O 1
ATOM 2464 N N . ARG A 1 324 ? -37.660 -15.191 -3.323 1.00 36.00 324 ARG A N 1
ATOM 2465 C CA . ARG A 1 324 ? -39.037 -15.688 -3.418 1.00 36.00 324 ARG A CA 1
ATOM 2466 C C . ARG A 1 324 ? -39.365 -16.087 -4.846 1.00 36.00 324 ARG A C 1
ATOM 2468 O O . ARG A 1 324 ? -38.942 -15.354 -5.767 1.00 36.00 324 ARG A O 1
#

Foldseek 3Di:
DCDQLVVLQVVLQVVLCVQQVDGQFPPPDPVSVVDLPTAGDQGDPPGPQDVQLSVLSSQSNDSPSVSHDPHPVVSVVSNDPPDPPDDPVNVVVVVVVVVVVVVVVVVVVPDDDDDDDDDDDDDPDDDVVLVVVLVVLVVVLVVLVVVLVVLVVCLVVDDPVVVVVSVVVSVVSVVVSVVSVVVVVVSDDPVVVVVVPDDPPPPPPDDLQVQQQVLLVPFPFDLLVLVVVQQPDADPVRDGDFKWKKKWKWKQALQQAIDDIFIDGDPDPSSRVSVSVRSRPRGGDHHQKIWIKIWIWIGGRSDIDIHMDTPDIGGDPPPPPVPD

Sequence (324 aa):
DIDARADQFSFCVALYEALYGTHPLVGNTSVAMLDKSTPAIPPPDSTKVPASIGRAIMRGLERDRSKRFPMMAQLMSELIPPAPRFTPRVAAFAASTMVILLAGAVVFAMRKDPPSPTAPEPVPGVTQDLVITINELKDEIKRLNRERNDLLKKLAEGPAIEVKKLKNELAEKDEQIKALVKKLEDATVPPQVVTQLRPPVAKKAPSQALLVMNAFTQADFSLDGCFKEWSERRDNEGKLHTDANIMVRLVVGSDGVAHSAVATGVESPSLRWCVESAIERVPFPPGPDLLDLEVAVRYSGGEKNVSPRVVGQRKTAGSTLDLR

pLDDT: mean 76.84, std 16.51, range [36.0, 97.81]